Protein AF-A0A8T8S906-F1 (afdb_monomer)

Organism: NCBI:txid43049

Sequence (253 aa):
MQDLKPQASRARTDGNPDGNTYHTVGKNGRARSKGMRTRPAEYGAGSGKLTFRVSHVSWTTGKQSLVTSILSLGAFAGSLIGAPISDAVGRRPGVWIALVIFSIGVIMQIAAITVPLFAGGRVVAGLGVGIVSTIVPMYQSETAPRWIRGAVVSAYQWATTIGLVVAAIINKGTSNINGTGCYRIPISIQLSFGGLLGVLFFLIPESPRWLIKRQRREDACKVLARMYSTTADDEVVQAEAYLIENNLQIELS

Secondary structure (DSSP, 8-state):
-----------------S--------------------PPP-------------------HHHHHHHHHHHHHHHHHHHHHHHHHHHHH-HHHHHHHHHHHHHHHHHHHHS--SHHHHHHHHHHHHHHHHHHHHHHHHHHHHHS-TTTHHHHHHHHHHHHHHHHHHHHHHHHHHTT--STHHHHHHHHHHHHHHHHHHHHHHHSPPPHHHHHHTT-HHHHHHHHHHHHTS-TTSHHHHHHHHHHHHHHHHHH-

Mean predicted aligned error: 15.07 Å

Structure (mmCIF, N/CA/C/O backbone):
data_AF-A0A8T8S906-F1
#
_entry.id   AF-A0A8T8S906-F1
#
loop_
_atom_site.group_PDB
_atom_site.id
_atom_site.type_symbol
_atom_site.label_atom_id
_atom_site.label_alt_id
_atom_site.label_comp_id
_atom_site.label_asym_id
_atom_site.label_entity_id
_atom_site.label_seq_id
_atom_site.pdbx_PDB_ins_code
_atom_site.Cartn_x
_atom_site.Cartn_y
_atom_site.Cartn_z
_atom_site.occupancy
_atom_site.B_iso_or_equiv
_atom_site.auth_seq_id
_atom_site.auth_comp_id
_atom_site.auth_asym_id
_atom_site.auth_atom_id
_atom_site.pdbx_PDB_model_num
ATOM 1 N N . MET A 1 1 ? 99.733 -1.934 -15.610 1.00 34.72 1 MET A N 1
ATOM 2 C CA . MET A 1 1 ? 99.927 -0.573 -16.156 1.00 34.72 1 MET A CA 1
ATOM 3 C C . MET A 1 1 ? 98.931 -0.427 -17.293 1.00 34.72 1 MET A C 1
ATOM 5 O O . MET A 1 1 ? 99.085 -1.159 -18.253 1.00 34.72 1 MET A O 1
ATOM 9 N N . GLN A 1 2 ? 97.839 0.325 -17.271 1.00 36.81 2 GLN A N 1
ATOM 10 C CA . GLN A 1 2 ? 97.211 1.321 -16.391 1.00 36.81 2 GLN A CA 1
ATOM 11 C C . GLN A 1 2 ? 95.694 1.120 -16.627 1.00 36.81 2 GLN A C 1
ATOM 13 O O . GLN A 1 2 ? 95.282 0.900 -17.762 1.00 36.81 2 GLN A O 1
ATOM 18 N N . ASP A 1 3 ? 94.873 0.887 -15.607 1.00 28.69 3 ASP A N 1
ATOM 19 C CA . ASP A 1 3 ? 94.133 1.921 -14.866 1.00 28.69 3 ASP A CA 1
ATOM 20 C C . ASP A 1 3 ? 93.502 3.018 -15.741 1.00 28.69 3 ASP A C 1
ATOM 22 O O . ASP A 1 3 ? 94.199 3.903 -16.220 1.00 28.69 3 ASP A O 1
ATOM 26 N N . LEU A 1 4 ? 92.170 2.968 -15.905 1.00 35.12 4 LEU A N 1
ATOM 27 C CA . LEU A 1 4 ? 91.247 3.984 -15.367 1.00 35.12 4 LEU A CA 1
ATOM 28 C C . LEU A 1 4 ? 89.767 3.555 -15.566 1.00 35.12 4 LEU A C 1
ATOM 30 O O . LEU A 1 4 ? 89.154 3.746 -16.612 1.00 35.12 4 LEU A O 1
ATOM 34 N N . LYS A 1 5 ? 89.159 2.998 -14.515 1.00 43.38 5 LYS A N 1
ATOM 35 C CA . LYS A 1 5 ? 87.835 3.455 -14.022 1.00 43.38 5 LYS A CA 1
ATOM 36 C C . LYS A 1 5 ? 88.134 4.451 -12.874 1.00 43.38 5 LYS A C 1
ATOM 38 O O . LYS A 1 5 ? 89.289 4.440 -12.449 1.00 43.38 5 LYS A O 1
ATOM 43 N N . PRO A 1 6 ? 87.204 5.236 -12.277 1.00 53.19 6 PRO A N 1
ATOM 44 C CA . PRO A 1 6 ? 85.728 5.202 -12.309 1.00 53.19 6 PRO A CA 1
ATOM 45 C C . PRO A 1 6 ? 85.096 6.621 -12.441 1.00 53.19 6 PRO A C 1
ATOM 47 O O . PRO A 1 6 ? 85.797 7.619 -12.487 1.00 53.19 6 PRO A O 1
ATOM 50 N N . GLN A 1 7 ? 83.784 6.796 -12.602 1.00 35.03 7 GLN A N 1
ATOM 51 C CA . GLN A 1 7 ? 82.783 7.063 -11.547 1.00 35.03 7 GLN A CA 1
ATOM 52 C C . GLN A 1 7 ? 81.514 7.558 -12.277 1.00 35.03 7 GLN A C 1
ATOM 54 O O . GLN A 1 7 ? 81.629 8.147 -13.342 1.00 35.03 7 GLN A O 1
ATOM 59 N N . ALA A 1 8 ? 80.282 7.490 -11.794 1.00 39.00 8 ALA A N 1
ATOM 60 C CA . ALA A 1 8 ? 79.588 6.728 -10.770 1.00 39.00 8 ALA A CA 1
ATOM 61 C C . ALA A 1 8 ? 78.140 7.249 -10.852 1.00 39.00 8 ALA A C 1
ATOM 63 O O . ALA A 1 8 ? 77.932 8.457 -10.818 1.00 39.00 8 ALA A O 1
ATOM 64 N N . SER A 1 9 ? 77.137 6.376 -10.888 1.00 37.03 9 SER A N 1
ATOM 65 C CA . SER A 1 9 ? 75.943 6.623 -10.080 1.00 37.03 9 SER A CA 1
ATOM 66 C C . SER A 1 9 ? 75.295 5.299 -9.684 1.00 37.03 9 SER A C 1
ATOM 68 O O . SER A 1 9 ? 74.953 4.458 -10.510 1.00 37.03 9 SER A O 1
ATOM 70 N N . ARG A 1 10 ? 75.260 5.139 -8.363 1.00 34.28 10 ARG A N 1
ATOM 71 C CA . ARG A 1 10 ? 74.678 4.113 -7.486 1.00 34.28 10 ARG A CA 1
ATOM 72 C C . ARG A 1 10 ? 73.244 3.733 -7.922 1.00 34.28 10 ARG A C 1
ATOM 74 O O . ARG A 1 10 ? 72.502 4.613 -8.324 1.00 34.28 10 ARG A O 1
ATOM 81 N N . ALA A 1 11 ? 72.828 2.466 -8.012 1.00 35.88 11 ALA A N 1
ATOM 82 C CA . ALA A 1 11 ? 72.723 1.361 -7.039 1.00 35.88 11 ALA A CA 1
ATOM 83 C C . ALA A 1 11 ? 71.360 1.288 -6.306 1.00 35.88 11 ALA A C 1
ATOM 85 O O . ALA A 1 11 ? 70.983 2.236 -5.627 1.00 35.88 11 ALA A O 1
ATOM 86 N N . ARG A 1 12 ? 70.768 0.073 -6.342 1.00 33.44 12 ARG A N 1
ATOM 87 C CA . ARG A 1 12 ? 69.692 -0.506 -5.493 1.00 33.44 12 ARG A CA 1
ATOM 88 C C . ARG A 1 12 ? 68.259 -0.046 -5.823 1.00 33.44 12 ARG A C 1
ATOM 90 O O . ARG A 1 12 ? 68.017 1.134 -5.998 1.00 33.44 12 ARG A O 1
ATOM 97 N N . THR A 1 13 ? 67.260 -0.924 -5.930 1.00 37.88 13 THR A N 1
ATOM 98 C CA . THR A 1 13 ? 66.907 -2.042 -5.032 1.00 37.88 13 THR A CA 1
ATOM 99 C C . THR A 1 13 ? 66.141 -3.162 -5.759 1.00 37.88 13 THR A C 1
ATOM 101 O O . THR A 1 13 ? 65.316 -2.903 -6.630 1.00 37.88 13 THR A O 1
ATOM 104 N N . ASP A 1 14 ? 66.436 -4.399 -5.356 1.00 32.84 14 ASP A N 1
ATOM 105 C CA . ASP A 1 14 ? 65.676 -5.631 -5.599 1.00 32.84 14 ASP A CA 1
ATOM 106 C C . ASP A 1 14 ? 64.289 -5.605 -4.927 1.00 32.84 14 ASP A C 1
ATOM 108 O O . ASP A 1 14 ? 64.080 -4.829 -3.993 1.00 32.84 14 ASP A O 1
ATOM 112 N N . GLY A 1 15 ? 63.393 -6.540 -5.281 1.00 30.45 15 GLY A N 1
ATOM 113 C CA . GLY A 1 15 ? 62.416 -7.021 -4.290 1.00 30.45 15 GLY A CA 1
ATOM 114 C C . GLY A 1 15 ? 61.069 -7.533 -4.792 1.00 30.45 15 GLY A C 1
ATOM 115 O O . GLY A 1 15 ? 60.053 -6.869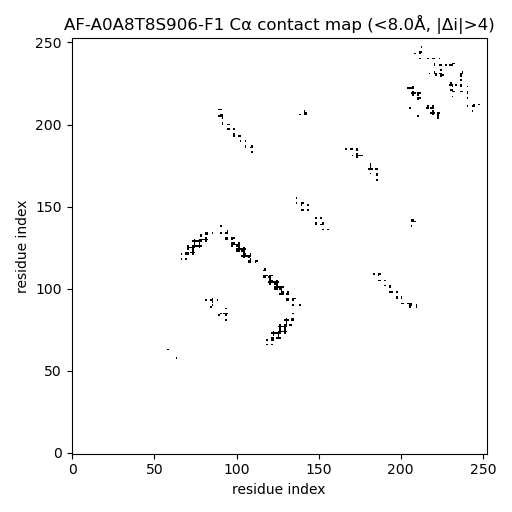 -4.636 1.00 30.45 15 GLY A O 1
ATOM 116 N N . ASN A 1 16 ? 61.072 -8.755 -5.316 1.00 43.50 16 ASN A N 1
ATOM 117 C CA . ASN A 1 16 ? 59.936 -9.678 -5.415 1.00 43.50 16 ASN A CA 1
ATOM 118 C C . ASN A 1 16 ? 59.112 -9.787 -4.107 1.00 43.50 16 ASN A C 1
ATOM 120 O O . ASN A 1 16 ? 59.719 -9.884 -3.039 1.00 43.50 16 ASN A O 1
ATOM 124 N N . PRO A 1 17 ? 57.782 -9.963 -4.190 1.00 38.84 17 PRO A N 1
ATOM 125 C CA . PRO A 1 17 ? 57.064 -10.833 -3.271 1.00 38.84 17 PRO A CA 1
ATOM 126 C C . PRO A 1 17 ? 56.430 -11.998 -4.052 1.00 38.84 17 PRO A C 1
ATOM 128 O O . PRO A 1 17 ? 55.720 -11.791 -5.030 1.00 38.84 17 PRO A O 1
ATOM 131 N N . ASP A 1 18 ? 56.695 -13.216 -3.576 1.00 37.06 18 ASP A N 1
ATOM 132 C CA . ASP A 1 18 ? 56.019 -14.473 -3.937 1.00 37.06 18 ASP A CA 1
ATOM 133 C C . ASP A 1 18 ? 56.465 -15.089 -5.287 1.00 37.06 18 ASP A C 1
ATOM 135 O O . ASP A 1 18 ? 55.841 -14.934 -6.327 1.00 37.06 18 ASP A O 1
ATOM 139 N N . GLY A 1 19 ? 57.583 -15.814 -5.393 1.00 39.22 19 GLY A N 1
ATOM 140 C CA . GLY A 1 19 ? 58.100 -16.797 -4.442 1.00 39.22 19 GLY A CA 1
ATOM 141 C C . GLY A 1 19 ? 57.735 -18.232 -4.843 1.00 39.22 19 GLY A C 1
ATOM 142 O O . GLY A 1 19 ? 57.043 -18.900 -4.088 1.00 39.22 19 GLY A O 1
ATOM 143 N N . ASN A 1 20 ? 58.204 -18.715 -6.003 1.00 36.22 20 ASN A N 1
ATOM 144 C CA . ASN A 1 20 ? 58.815 -20.051 -6.079 1.00 36.22 20 ASN A CA 1
ATOM 145 C C . ASN A 1 20 ? 59.554 -20.283 -7.409 1.00 36.22 20 ASN A C 1
ATOM 147 O O . ASN A 1 20 ? 58.946 -20.417 -8.470 1.00 36.22 20 ASN A O 1
ATOM 151 N N . THR A 1 21 ? 60.876 -20.388 -7.325 1.00 41.50 21 THR A N 1
ATOM 152 C CA . THR A 1 21 ? 61.766 -20.905 -8.368 1.00 41.50 21 THR A CA 1
ATOM 153 C C . THR A 1 21 ? 62.331 -22.229 -7.869 1.00 41.50 21 THR A C 1
ATOM 155 O O . THR A 1 21 ? 62.934 -22.265 -6.801 1.00 41.50 21 THR A O 1
ATOM 158 N N . TYR A 1 22 ? 62.236 -23.292 -8.670 1.00 33.84 22 TYR A N 1
ATOM 159 C CA . TYR A 1 22 ? 63.123 -24.450 -8.538 1.00 33.84 22 TYR A CA 1
ATOM 160 C C . TYR A 1 22 ? 63.808 -24.745 -9.881 1.00 33.84 22 TYR A C 1
ATOM 162 O O . TYR A 1 22 ? 63.150 -24.975 -10.891 1.00 33.84 22 TYR A O 1
ATOM 170 N N . HIS A 1 23 ? 65.143 -24.623 -9.857 1.00 32.16 23 HIS A N 1
ATOM 171 C CA . HIS A 1 23 ? 66.187 -25.533 -10.369 1.00 32.16 23 HIS A CA 1
ATOM 172 C C . HIS A 1 23 ? 65.757 -26.673 -11.327 1.00 32.16 23 HIS A C 1
ATOM 174 O O . HIS A 1 23 ? 64.739 -27.304 -11.106 1.00 32.16 23 HIS A O 1
ATOM 180 N N . THR A 1 24 ? 66.490 -27.151 -12.341 1.00 34.47 24 THR A N 1
ATOM 181 C CA . THR A 1 24 ? 67.849 -26.969 -12.892 1.00 34.47 24 THR A CA 1
ATOM 182 C C . THR A 1 24 ? 67.942 -27.840 -14.162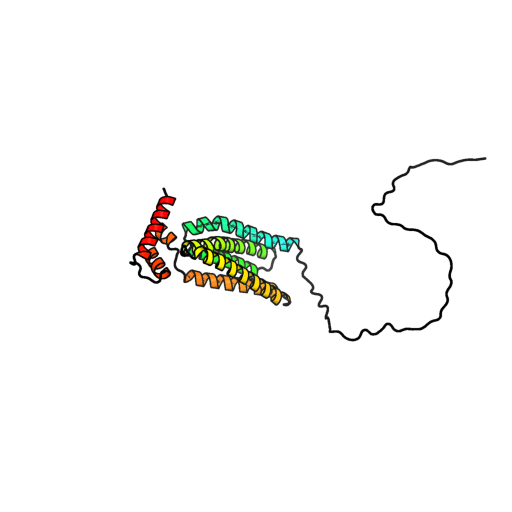 1.00 34.47 24 THR A C 1
ATOM 184 O O . THR A 1 24 ? 67.359 -28.916 -14.195 1.00 34.47 24 THR A O 1
ATOM 187 N N . VAL A 1 25 ? 68.726 -27.397 -15.153 1.00 37.91 25 VAL A N 1
ATOM 188 C CA . VAL A 1 25 ? 69.636 -28.161 -16.048 1.00 37.91 25 VAL A CA 1
ATOM 189 C C . VAL A 1 25 ? 69.279 -29.614 -16.442 1.00 37.91 25 VAL A C 1
ATOM 191 O O . VAL A 1 25 ? 69.323 -30.521 -15.618 1.00 37.91 25 VAL A O 1
ATOM 194 N N . GLY A 1 26 ? 69.163 -29.881 -17.754 1.00 32.12 26 GLY A N 1
ATOM 195 C CA . GLY A 1 26 ? 69.115 -31.247 -18.301 1.00 32.12 26 GLY A CA 1
ATOM 196 C C . GLY A 1 26 ? 69.365 -31.354 -19.813 1.00 32.12 26 GLY A C 1
ATOM 197 O O . GLY A 1 26 ? 68.436 -31.327 -20.604 1.00 32.12 26 GLY A O 1
ATOM 198 N N . LYS A 1 27 ? 70.651 -31.447 -20.170 1.00 33.00 27 LYS A N 1
ATOM 199 C CA . LYS A 1 27 ? 71.320 -31.980 -21.380 1.00 33.00 27 LYS A CA 1
ATOM 200 C C . LYS A 1 27 ? 70.489 -32.615 -22.523 1.00 33.00 27 LYS A C 1
ATOM 202 O O . LYS A 1 27 ? 69.688 -33.506 -22.302 1.00 33.00 27 LYS A O 1
ATOM 207 N N . ASN A 1 28 ? 70.918 -32.277 -23.749 1.00 35.19 28 ASN A N 1
ATOM 208 C CA . ASN A 1 28 ? 71.044 -33.108 -24.963 1.00 35.19 28 ASN A CA 1
ATOM 209 C C . ASN A 1 28 ? 69.944 -34.124 -25.323 1.00 35.19 28 ASN A C 1
ATOM 211 O O . ASN A 1 28 ? 69.787 -35.152 -24.676 1.00 35.19 28 ASN A O 1
ATOM 215 N N . GLY A 1 29 ? 69.389 -33.976 -26.530 1.00 31.52 29 GLY A N 1
ATOM 216 C CA . GLY A 1 29 ? 68.745 -35.093 -27.221 1.00 31.52 29 GLY A CA 1
ATOM 217 C C . GLY A 1 29 ? 68.040 -34.689 -28.506 1.00 31.52 29 GLY A C 1
ATOM 218 O O . GLY A 1 29 ? 66.856 -34.379 -28.499 1.00 31.52 29 GLY A O 1
ATOM 219 N N . ARG A 1 30 ? 68.754 -34.729 -29.636 1.00 39.22 30 ARG A N 1
ATOM 220 C CA . ARG A 1 30 ? 68.115 -34.805 -30.955 1.00 39.22 30 ARG A CA 1
ATOM 221 C C . ARG A 1 30 ? 67.299 -36.100 -31.006 1.00 39.22 30 ARG A C 1
ATOM 223 O O . ARG A 1 30 ? 67.887 -37.172 -30.910 1.00 39.22 30 ARG A O 1
ATOM 230 N N . ALA A 1 31 ? 65.993 -36.007 -31.235 1.00 34.94 31 ALA A N 1
ATOM 231 C CA . ALA A 1 31 ? 65.180 -37.139 -31.663 1.00 34.94 31 ALA A CA 1
ATOM 232 C C . ALA A 1 31 ? 64.332 -36.736 -32.875 1.00 34.94 31 ALA A C 1
ATOM 234 O O . ALA A 1 31 ? 63.573 -35.772 -32.871 1.00 34.94 31 ALA A O 1
ATOM 235 N N . ARG A 1 32 ? 64.561 -37.482 -33.947 1.00 43.66 32 ARG A N 1
ATOM 236 C CA . ARG A 1 32 ? 64.044 -37.361 -35.307 1.00 43.66 32 ARG A CA 1
ATOM 237 C C . ARG A 1 32 ? 62.832 -38.291 -35.428 1.00 43.66 32 ARG A C 1
ATOM 239 O O . ARG A 1 32 ? 62.992 -39.464 -35.123 1.00 43.66 32 ARG A O 1
ATOM 246 N N . SER A 1 33 ? 61.680 -37.835 -35.922 1.00 33.69 33 SER A N 1
ATOM 247 C CA . SER A 1 33 ? 60.664 -38.708 -36.551 1.00 33.69 33 SER A CA 1
ATOM 248 C C . SER A 1 33 ? 59.634 -37.845 -37.293 1.00 33.69 33 SER A C 1
ATOM 250 O O . SER A 1 33 ? 58.935 -37.051 -36.679 1.00 33.69 33 SER A O 1
ATOM 252 N N . LYS A 1 34 ? 59.767 -37.696 -38.616 1.00 38.12 34 LYS A N 1
ATOM 253 C CA . LYS A 1 34 ? 58.970 -38.382 -39.656 1.00 38.12 34 LYS A CA 1
ATOM 254 C C . LYS A 1 34 ? 57.458 -38.133 -39.529 1.00 38.12 34 LYS A C 1
ATOM 256 O O . LYS A 1 34 ? 56.818 -38.535 -38.569 1.00 38.12 34 LYS A O 1
ATOM 261 N N . GLY A 1 35 ? 56.921 -37.447 -40.539 1.00 46.88 35 GLY A N 1
ATOM 262 C CA . GLY A 1 35 ? 55.543 -36.980 -40.587 1.00 46.88 35 GLY A CA 1
ATOM 263 C C . GLY A 1 35 ? 54.496 -38.090 -40.585 1.00 46.88 35 GLY A C 1
ATOM 264 O O . GLY A 1 35 ? 54.627 -39.096 -41.276 1.00 46.88 35 GLY A O 1
ATOM 265 N N . MET A 1 36 ? 53.415 -37.818 -39.863 1.00 42.44 36 MET A N 1
ATOM 266 C CA . MET A 1 36 ? 52.121 -38.470 -39.993 1.00 42.44 36 MET A CA 1
ATOM 267 C C . MET A 1 36 ? 51.085 -37.350 -39.846 1.00 42.44 36 MET A C 1
ATOM 269 O O . MET A 1 36 ? 50.936 -36.770 -38.773 1.00 42.44 36 MET A O 1
ATOM 273 N N . ARG A 1 37 ? 50.428 -36.967 -40.947 1.00 49.88 37 ARG A N 1
ATOM 274 C CA . ARG A 1 37 ? 49.293 -36.033 -40.912 1.00 49.88 37 ARG A CA 1
ATOM 275 C C . ARG A 1 37 ? 48.130 -36.736 -40.215 1.00 49.88 37 ARG A C 1
ATOM 277 O O . ARG A 1 37 ? 47.399 -37.481 -40.861 1.00 49.88 37 ARG A O 1
ATOM 284 N N . THR A 1 38 ? 47.937 -36.492 -38.926 1.00 42.88 38 THR A N 1
ATOM 285 C CA . THR A 1 38 ? 46.701 -36.856 -38.227 1.00 42.88 38 THR A CA 1
ATOM 286 C C . THR A 1 38 ? 45.793 -35.637 -38.188 1.00 42.88 38 THR A C 1
ATOM 288 O O . THR A 1 38 ? 46.077 -34.644 -37.519 1.00 42.88 38 THR A O 1
ATOM 291 N N . ARG A 1 39 ? 44.724 -35.716 -38.983 1.00 36.00 39 ARG A N 1
ATOM 292 C CA . ARG A 1 39 ? 43.589 -34.790 -38.989 1.00 36.00 39 ARG A CA 1
ATOM 293 C C . ARG A 1 39 ? 43.097 -34.590 -37.544 1.00 36.00 39 ARG A C 1
ATOM 295 O O . ARG A 1 39 ? 42.935 -35.599 -36.857 1.00 36.00 39 ARG A O 1
ATOM 302 N N . PRO A 1 40 ? 42.876 -33.353 -37.061 1.00 36.06 40 PRO A N 1
ATOM 303 C CA . PRO A 1 40 ? 42.251 -33.164 -35.761 1.00 36.06 40 PRO A CA 1
ATOM 304 C C . PRO A 1 40 ? 40.836 -33.742 -35.814 1.00 36.06 40 PRO A C 1
ATOM 306 O O . PRO A 1 40 ? 40.086 -33.490 -36.757 1.00 36.06 40 PRO A O 1
ATOM 309 N N . ALA A 1 41 ? 40.546 -34.582 -34.826 1.00 38.81 41 ALA A N 1
ATOM 310 C CA . ALA A 1 41 ? 39.318 -35.337 -34.691 1.00 38.81 41 ALA A CA 1
ATOM 311 C C . ALA A 1 41 ? 38.085 -34.430 -34.779 1.00 38.81 41 ALA A C 1
ATOM 313 O O . ALA A 1 41 ? 37.959 -33.440 -34.057 1.00 38.81 41 ALA A O 1
ATOM 314 N N . GLU A 1 42 ? 37.175 -34.818 -35.666 1.00 32.97 42 GLU A N 1
ATOM 315 C CA . GLU A 1 42 ? 35.804 -34.343 -35.707 1.00 32.97 42 GLU A CA 1
ATOM 316 C C . GLU A 1 42 ? 35.132 -34.649 -34.363 1.00 32.97 42 GLU A C 1
ATOM 318 O O . GLU A 1 42 ? 34.891 -35.805 -34.021 1.00 32.97 42 GLU A O 1
ATOM 323 N N . TYR A 1 43 ? 34.809 -33.604 -33.602 1.00 37.81 43 TYR A N 1
ATOM 324 C CA . TYR A 1 43 ? 33.769 -33.676 -32.580 1.00 37.81 43 TYR A CA 1
ATOM 325 C C . TYR A 1 43 ? 32.440 -33.332 -33.252 1.00 37.81 43 TYR A C 1
ATOM 327 O O . TYR A 1 43 ? 32.036 -32.173 -33.345 1.00 37.81 43 TYR A O 1
ATOM 335 N N . GLY A 1 44 ? 31.794 -34.364 -33.786 1.00 36.12 44 GLY A N 1
ATOM 336 C CA . GLY A 1 44 ? 30.393 -34.323 -34.175 1.00 36.12 44 GLY A CA 1
ATOM 337 C C . GLY A 1 44 ? 29.478 -34.560 -32.970 1.00 36.12 44 GLY A C 1
ATOM 338 O O . GLY A 1 44 ? 29.794 -35.362 -32.098 1.00 36.12 44 GLY A O 1
ATOM 339 N N . ALA A 1 45 ? 28.318 -33.900 -33.018 1.00 41.00 45 ALA A N 1
ATOM 340 C CA . ALA A 1 45 ? 27.121 -34.042 -32.180 1.00 41.00 45 ALA A CA 1
ATOM 341 C C . ALA A 1 45 ? 27.030 -33.167 -30.912 1.00 41.00 45 ALA A C 1
ATOM 343 O O . ALA A 1 45 ? 27.589 -33.466 -29.862 1.00 41.00 45 ALA A O 1
ATOM 344 N N . GLY A 1 46 ? 26.191 -32.123 -30.993 1.00 36.41 46 GLY A N 1
ATOM 345 C CA . GLY A 1 46 ? 25.636 -31.474 -29.805 1.00 36.41 46 GLY A CA 1
ATOM 346 C C . GLY A 1 46 ? 25.093 -30.063 -30.015 1.00 36.41 46 GLY A C 1
ATOM 347 O O . GLY A 1 46 ? 25.711 -29.113 -29.559 1.00 36.41 46 GLY A O 1
ATOM 348 N N . SER A 1 47 ? 23.908 -29.955 -30.625 1.00 37.91 47 SER A N 1
ATOM 349 C CA . SER A 1 47 ? 22.921 -28.877 -30.423 1.00 37.91 47 SER A CA 1
ATOM 350 C C . SER A 1 47 ? 23.377 -27.425 -30.646 1.00 37.91 47 SER A C 1
ATOM 352 O O . SER A 1 47 ? 24.118 -26.843 -29.856 1.00 37.91 47 SER A O 1
ATOM 354 N N . GLY A 1 48 ? 22.812 -26.789 -31.676 1.00 37.06 48 GLY A N 1
ATOM 355 C CA . GLY A 1 48 ? 22.998 -25.374 -31.994 1.00 37.06 48 GLY A CA 1
ATOM 356 C C . GLY A 1 48 ? 22.851 -24.454 -30.780 1.00 37.06 48 GLY A C 1
ATOM 357 O O . GLY A 1 48 ? 21.750 -24.152 -30.330 1.00 37.06 48 GLY A O 1
ATOM 358 N N . LYS A 1 49 ? 23.982 -23.958 -30.280 1.00 37.19 49 LYS A N 1
ATOM 359 C CA . LYS A 1 49 ? 24.033 -22.750 -29.464 1.00 37.19 49 LYS A CA 1
ATOM 360 C C . LYS A 1 49 ? 24.306 -21.597 -30.413 1.00 37.19 49 LYS A C 1
ATOM 362 O O . LYS A 1 49 ? 25.449 -21.244 -30.679 1.00 37.19 49 LYS A O 1
ATOM 367 N N . LEU A 1 50 ? 23.220 -21.039 -30.946 1.00 43.25 50 LEU A N 1
ATOM 368 C CA . LEU A 1 50 ? 23.196 -19.655 -31.396 1.00 43.25 50 LEU A CA 1
ATOM 369 C C . LEU A 1 50 ? 23.642 -18.810 -30.202 1.00 43.25 50 LEU A C 1
ATOM 371 O O . LEU A 1 50 ? 22.872 -18.572 -29.273 1.00 43.25 50 LEU A O 1
ATOM 375 N N . THR A 1 51 ? 24.908 -18.410 -30.192 1.00 45.50 51 THR A N 1
ATOM 376 C CA . THR A 1 51 ? 25.442 -17.419 -29.263 1.00 45.50 51 THR A CA 1
ATOM 377 C C . THR A 1 51 ? 24.797 -16.083 -29.625 1.00 45.50 51 THR A C 1
ATOM 379 O O . THR A 1 51 ? 25.366 -15.270 -30.350 1.00 45.50 51 THR A O 1
ATOM 382 N N . PHE A 1 52 ? 23.549 -15.886 -29.191 1.00 42.97 52 PHE A N 1
ATOM 383 C CA . PHE A 1 52 ? 22.833 -14.627 -29.322 1.00 42.97 52 PHE A CA 1
ATOM 384 C C . PHE A 1 52 ? 23.556 -13.619 -28.433 1.00 42.97 52 PHE A C 1
ATOM 386 O O . PHE A 1 52 ? 23.38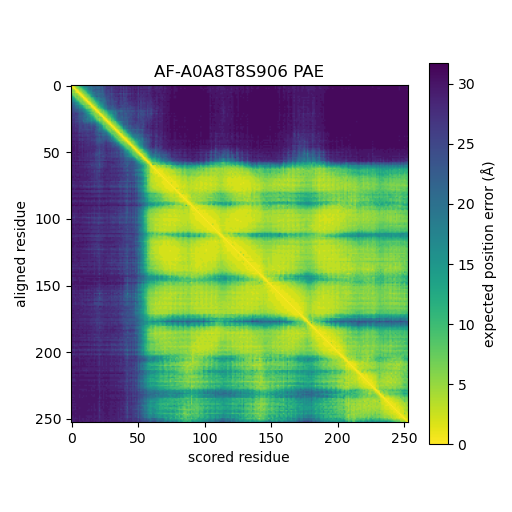2 -13.576 -27.215 1.00 42.97 52 PHE A O 1
ATOM 393 N N . ARG A 1 53 ? 24.462 -12.858 -29.045 1.00 43.22 53 ARG A N 1
ATOM 394 C CA . ARG A 1 53 ? 25.156 -11.745 -28.412 1.00 43.22 53 ARG A CA 1
ATOM 395 C C . ARG A 1 53 ? 24.114 -10.653 -28.181 1.00 43.22 53 ARG A C 1
ATOM 397 O O . ARG A 1 53 ? 23.897 -9.814 -29.047 1.00 43.22 53 ARG A O 1
ATOM 404 N N . VAL A 1 54 ? 23.444 -10.704 -27.029 1.00 53.47 54 VAL A N 1
ATOM 405 C CA . VAL A 1 54 ? 22.594 -9.616 -26.540 1.00 53.47 54 VAL A CA 1
ATOM 406 C C . VAL A 1 54 ? 23.489 -8.384 -26.446 1.00 53.47 54 VAL A C 1
ATOM 408 O O . VAL A 1 54 ? 24.383 -8.310 -25.601 1.00 53.47 54 VAL A O 1
ATOM 411 N N . SER A 1 55 ? 23.290 -7.418 -27.336 1.00 37.62 55 SER A N 1
ATOM 412 C CA . SER A 1 55 ? 23.784 -6.060 -27.153 1.00 37.62 55 SER A CA 1
ATOM 413 C C . SER A 1 55 ? 23.017 -5.452 -25.981 1.00 37.62 55 SER A C 1
ATOM 415 O O . SER A 1 55 ? 22.019 -4.755 -26.144 1.00 37.62 55 SER A O 1
ATOM 417 N N . HIS A 1 56 ? 23.462 -5.759 -24.763 1.00 47.44 56 HIS A N 1
ATOM 418 C CA . HIS A 1 56 ? 23.019 -5.040 -23.583 1.00 47.44 56 HIS A CA 1
ATOM 419 C C . HIS A 1 56 ? 23.372 -3.570 -23.811 1.00 47.44 56 HIS A C 1
ATOM 421 O O . HIS A 1 56 ? 24.550 -3.219 -23.856 1.00 47.44 56 HIS A O 1
ATOM 427 N N . VAL A 1 57 ? 22.362 -2.709 -23.960 1.00 48.53 57 VAL A N 1
ATOM 428 C CA . VAL A 1 57 ? 22.503 -1.297 -23.598 1.00 48.53 57 VAL A CA 1
ATOM 429 C C . VAL A 1 57 ? 23.055 -1.320 -22.180 1.00 48.53 57 VAL A C 1
ATOM 431 O O . VAL A 1 57 ? 22.353 -1.686 -21.235 1.00 48.53 57 VAL A O 1
ATOM 434 N N . SER A 1 58 ? 24.353 -1.073 -22.052 1.00 48.22 58 SER A N 1
ATOM 435 C CA . SER A 1 58 ? 25.083 -1.200 -20.804 1.00 48.22 58 SER A CA 1
ATOM 436 C C . SER A 1 58 ? 24.719 -0.007 -19.936 1.00 48.22 58 SER A C 1
ATOM 438 O O . SER A 1 58 ? 25.396 1.020 -19.902 1.00 48.22 58 SER A O 1
ATOM 440 N N . TRP A 1 59 ? 23.599 -0.135 -19.229 1.00 55.38 59 TRP A N 1
ATOM 441 C CA . TRP A 1 59 ? 23.336 0.684 -18.063 1.00 55.38 59 TRP A CA 1
ATOM 442 C C . TRP A 1 59 ? 24.529 0.514 -17.133 1.00 55.38 59 TRP A C 1
ATOM 444 O O . TRP A 1 59 ? 24.788 -0.575 -16.627 1.00 55.38 59 TRP A O 1
ATOM 454 N N . THR A 1 60 ? 25.305 1.583 -16.960 1.00 72.12 60 THR A N 1
ATOM 455 C CA . THR A 1 60 ? 26.402 1.597 -15.996 1.00 72.12 60 THR A CA 1
ATOM 456 C C . THR A 1 60 ? 25.841 1.153 -14.649 1.00 72.12 60 THR A C 1
ATOM 458 O O . THR A 1 60 ? 24.824 1.699 -14.217 1.00 72.12 60 THR A O 1
ATOM 461 N N . THR A 1 61 ? 26.491 0.199 -13.979 1.00 75.38 61 THR A N 1
ATOM 462 C CA . THR A 1 61 ? 26.044 -0.364 -12.692 1.00 75.38 61 THR A CA 1
ATOM 463 C C . THR A 1 61 ? 25.653 0.727 -11.689 1.00 75.38 61 THR A C 1
ATOM 465 O O . THR A 1 61 ? 24.642 0.603 -11.003 1.00 75.38 61 THR A O 1
ATOM 468 N N . GLY A 1 62 ? 26.384 1.850 -11.690 1.00 76.56 62 GLY A N 1
ATOM 469 C CA . GLY A 1 62 ? 26.079 3.021 -10.866 1.00 76.56 62 GLY A CA 1
ATOM 470 C C . GLY A 1 62 ? 24.722 3.680 -11.149 1.00 76.56 62 GLY A C 1
ATOM 471 O O . GLY A 1 62 ? 24.055 4.123 -10.226 1.00 76.56 62 GLY A O 1
ATOM 472 N N . LYS A 1 63 ? 24.248 3.722 -12.400 1.00 76.44 63 LYS A N 1
ATOM 473 C CA . LYS A 1 63 ? 22.924 4.287 -12.724 1.00 76.44 63 LYS A CA 1
ATOM 474 C C . LYS A 1 63 ? 21.796 3.371 -12.251 1.00 76.44 63 LYS A C 1
ATOM 476 O O . LYS A 1 63 ? 20.784 3.854 -11.757 1.00 76.44 63 LYS A O 1
ATOM 481 N N . GLN A 1 64 ? 21.972 2.056 -12.371 1.00 78.38 64 GLN A N 1
ATOM 482 C CA . GLN A 1 64 ? 20.973 1.080 -11.933 1.00 78.38 64 GLN A CA 1
ATOM 483 C C . GLN A 1 64 ? 20.838 1.040 -10.404 1.00 78.38 64 GLN A C 1
ATOM 485 O O . GLN A 1 64 ? 19.717 0.976 -9.886 1.00 78.38 64 GLN A O 1
ATOM 490 N N . SER A 1 65 ? 21.960 1.123 -9.680 1.00 83.69 65 SER A N 1
ATOM 491 C CA . SER A 1 65 ? 21.939 1.215 -8.219 1.00 83.69 65 SER A CA 1
ATOM 492 C C . SER A 1 65 ? 21.304 2.526 -7.760 1.00 83.69 65 SER A C 1
ATOM 494 O O . SER A 1 65 ? 20.384 2.478 -6.951 1.00 83.69 65 SER A O 1
ATOM 496 N N . LEU A 1 66 ? 21.678 3.668 -8.350 1.00 85.19 66 LEU A N 1
ATOM 497 C CA . LEU A 1 66 ? 21.079 4.970 -8.025 1.00 85.19 66 LEU A CA 1
ATOM 498 C C . LEU A 1 66 ? 19.555 4.976 -8.205 1.00 85.19 66 LEU A C 1
ATOM 500 O O . LEU A 1 66 ? 18.834 5.418 -7.315 1.00 85.19 66 LEU A O 1
ATOM 504 N N . VAL A 1 67 ? 19.050 4.439 -9.319 1.00 83.56 67 VAL A N 1
ATOM 505 C CA . VAL A 1 67 ? 17.602 4.357 -9.590 1.00 83.56 67 VAL A CA 1
ATOM 506 C C . VAL A 1 67 ? 16.875 3.449 -8.590 1.00 83.56 67 VAL A C 1
ATOM 508 O O . VAL A 1 67 ? 15.709 3.681 -8.274 1.00 83.56 67 VAL A O 1
ATOM 511 N N . THR A 1 68 ? 17.544 2.420 -8.073 1.00 84.69 68 THR A N 1
ATOM 512 C CA . THR A 1 68 ? 16.966 1.539 -7.049 1.00 84.69 68 THR A CA 1
ATOM 513 C C . THR A 1 68 ? 16.985 2.209 -5.675 1.00 84.69 68 THR A C 1
ATOM 515 O O . THR A 1 68 ? 15.977 2.201 -4.975 1.00 84.69 68 THR A O 1
ATOM 518 N N . SER A 1 69 ? 18.087 2.865 -5.311 1.00 89.94 69 SER A N 1
ATOM 519 C CA . SER A 1 69 ? 18.235 3.577 -4.038 1.00 89.94 69 SER A CA 1
ATOM 520 C C . SER A 1 69 ? 17.293 4.776 -3.913 1.00 89.94 69 SER A C 1
ATOM 522 O O . SER A 1 69 ? 16.791 5.042 -2.823 1.00 89.94 69 SER A O 1
ATOM 524 N N . ILE A 1 70 ? 17.002 5.479 -5.015 1.00 91.00 70 ILE A N 1
ATOM 525 C CA . ILE A 1 70 ? 16.098 6.639 -4.993 1.00 91.00 70 ILE A CA 1
ATOM 526 C C . ILE A 1 70 ? 14.649 6.241 -4.680 1.00 91.00 70 ILE A C 1
ATOM 528 O O . ILE A 1 70 ? 13.916 7.009 -4.060 1.00 91.00 70 ILE A O 1
ATOM 532 N N . LEU A 1 71 ? 14.248 5.021 -5.058 1.00 90.56 71 LEU A N 1
ATOM 533 C CA . LEU A 1 71 ? 12.949 4.466 -4.688 1.00 90.56 71 LEU A CA 1
ATOM 534 C C . LEU A 1 71 ? 12.879 4.215 -3.181 1.00 90.56 71 LEU A C 1
ATOM 536 O O . LEU A 1 71 ? 11.882 4.577 -2.564 1.00 90.56 71 LEU A O 1
ATOM 540 N N . SER A 1 72 ? 13.935 3.659 -2.580 1.00 92.19 72 SER A N 1
ATOM 541 C CA . SER A 1 72 ? 14.004 3.461 -1.126 1.00 92.19 72 SER A CA 1
ATOM 542 C C . SER A 1 72 ? 13.956 4.786 -0.368 1.00 92.19 72 SER A C 1
ATOM 544 O O . SER A 1 72 ? 13.266 4.882 0.642 1.00 92.19 72 SER A O 1
ATOM 546 N N . LEU A 1 73 ? 14.629 5.824 -0.877 1.00 93.06 73 LEU A N 1
ATOM 547 C CA . LEU A 1 73 ? 14.552 7.172 -0.309 1.00 93.06 73 LEU A CA 1
ATOM 548 C C . LEU A 1 73 ? 13.125 7.739 -0.390 1.00 93.06 73 LEU A C 1
ATOM 550 O O . LEU A 1 73 ? 12.626 8.293 0.587 1.00 93.06 73 LEU A O 1
ATOM 554 N N . GLY A 1 74 ? 12.450 7.554 -1.529 1.00 91.25 74 GLY A N 1
ATOM 555 C CA . GLY A 1 74 ? 11.040 7.911 -1.691 1.00 91.25 74 GLY A CA 1
ATOM 556 C C . GLY A 1 74 ? 10.133 7.148 -0.723 1.00 91.25 74 GLY A C 1
ATOM 557 O O . GLY A 1 74 ? 9.287 7.752 -0.078 1.00 91.25 74 GLY A O 1
ATOM 558 N N . ALA A 1 75 ? 10.337 5.841 -0.553 1.00 92.44 75 ALA A N 1
ATOM 559 C CA . ALA A 1 75 ? 9.565 5.032 0.391 1.00 92.44 75 ALA A CA 1
ATOM 560 C C . ALA A 1 75 ? 9.787 5.460 1.847 1.00 92.44 75 ALA A C 1
ATOM 562 O O . ALA A 1 75 ? 8.825 5.561 2.606 1.00 92.44 75 ALA A O 1
ATOM 563 N N . PHE A 1 76 ? 11.027 5.784 2.219 1.00 92.81 76 PHE A N 1
ATOM 564 C CA . PHE A 1 76 ? 11.360 6.321 3.536 1.00 92.81 76 PHE A CA 1
ATOM 565 C C . PHE A 1 76 ? 10.624 7.638 3.805 1.00 92.81 76 PHE A C 1
ATOM 567 O O . PHE A 1 76 ? 9.885 7.741 4.785 1.00 92.81 76 PHE A O 1
ATOM 574 N N . ALA A 1 77 ? 10.737 8.611 2.896 1.00 93.31 77 ALA A N 1
ATOM 575 C CA . ALA A 1 77 ? 10.019 9.878 3.011 1.00 93.31 77 ALA A CA 1
ATOM 576 C C . ALA A 1 77 ? 8.492 9.675 3.040 1.00 93.31 77 ALA A C 1
ATOM 578 O O . ALA A 1 77 ? 7.797 10.294 3.842 1.00 93.31 77 ALA A O 1
ATOM 579 N N . GLY A 1 78 ? 7.974 8.758 2.219 1.00 89.75 78 GLY A N 1
ATOM 580 C CA . GLY A 1 78 ? 6.555 8.416 2.174 1.00 89.75 78 GLY A CA 1
ATOM 581 C C . GLY A 1 78 ? 6.057 7.832 3.493 1.00 89.75 78 GLY A C 1
ATOM 582 O O . GLY A 1 78 ? 5.007 8.238 3.975 1.00 89.75 78 GLY A O 1
ATOM 583 N N . SER A 1 79 ? 6.823 6.939 4.122 1.00 89.94 79 SER A N 1
ATOM 584 C CA . SER A 1 79 ? 6.453 6.339 5.411 1.00 89.94 79 SER A CA 1
ATOM 585 C C . SER A 1 79 ? 6.367 7.370 6.544 1.00 89.94 79 SER A C 1
ATOM 587 O O . SER A 1 79 ? 5.457 7.303 7.371 1.00 89.94 79 SER A O 1
ATOM 589 N N . LEU A 1 80 ? 7.250 8.377 6.533 1.00 89.88 80 LEU A N 1
ATOM 590 C CA . LEU A 1 80 ? 7.302 9.425 7.555 1.00 89.88 80 LEU A CA 1
ATOM 591 C C . LEU A 1 80 ? 6.072 10.343 7.503 1.00 89.88 80 LEU A C 1
ATOM 593 O O . LEU A 1 80 ? 5.545 10.749 8.534 1.00 89.88 80 LEU A O 1
ATOM 597 N N . ILE A 1 81 ? 5.596 10.643 6.292 1.00 87.81 81 ILE A N 1
ATOM 598 C CA . ILE A 1 81 ? 4.416 11.488 6.066 1.00 87.81 81 ILE A CA 1
ATOM 599 C C . ILE A 1 81 ? 3.125 10.644 6.116 1.00 87.81 81 ILE A C 1
ATOM 601 O O . ILE A 1 81 ? 2.054 11.139 6.467 1.00 87.81 81 ILE A O 1
ATOM 605 N N . GLY A 1 82 ? 3.210 9.350 5.804 1.00 81.38 82 GLY A N 1
ATOM 606 C CA . GLY A 1 82 ? 2.064 8.448 5.733 1.00 81.38 82 GLY A CA 1
ATOM 607 C C . GLY A 1 82 ? 1.346 8.262 7.066 1.00 81.38 82 GLY A C 1
ATOM 608 O O . GLY A 1 82 ? 0.116 8.305 7.094 1.00 81.38 82 GLY A O 1
ATOM 609 N N . ALA A 1 83 ? 2.092 8.126 8.166 1.00 80.56 83 ALA A N 1
ATOM 610 C CA . ALA A 1 83 ? 1.520 7.985 9.506 1.00 80.56 83 ALA A CA 1
ATOM 611 C C . ALA A 1 83 ? 0.601 9.170 9.894 1.00 80.56 83 ALA A C 1
ATOM 613 O O . ALA A 1 83 ? -0.599 8.934 10.075 1.00 80.56 83 ALA A O 1
ATOM 614 N N . PRO A 1 84 ? 1.067 10.440 9.918 1.00 82.81 84 PRO A N 1
ATOM 615 C CA . PRO A 1 84 ? 0.216 11.570 10.299 1.00 82.81 84 PRO A CA 1
ATOM 616 C C . PRO A 1 84 ? -0.940 11.817 9.319 1.00 82.81 84 PRO A C 1
ATOM 618 O O . PRO A 1 84 ? -2.041 12.159 9.751 1.00 82.81 84 PRO A O 1
ATOM 621 N N . ILE A 1 85 ? -0.738 11.599 8.011 1.00 79.69 85 ILE A N 1
ATOM 622 C CA . ILE A 1 85 ? -1.824 11.708 7.021 1.00 79.69 85 ILE A CA 1
ATOM 623 C C . ILE A 1 85 ? -2.931 10.690 7.318 1.00 79.69 85 ILE A C 1
ATOM 625 O O . ILE A 1 85 ? -4.114 11.034 7.285 1.00 79.69 85 ILE A O 1
ATOM 629 N N . SER A 1 86 ? -2.563 9.443 7.619 1.00 77.94 86 SER A N 1
ATOM 630 C CA . SER A 1 86 ? -3.528 8.371 7.882 1.00 77.94 86 SER A CA 1
ATOM 631 C C . SER A 1 86 ? -4.312 8.566 9.181 1.00 77.94 86 SER A C 1
ATOM 633 O O . SER A 1 86 ? -5.478 8.167 9.276 1.00 77.94 86 SER A O 1
ATOM 635 N N . ASP A 1 87 ? -3.704 9.233 10.161 1.00 78.88 87 ASP A N 1
ATOM 636 C CA . ASP A 1 87 ? -4.354 9.572 11.420 1.00 78.88 87 ASP A CA 1
ATOM 637 C C . ASP A 1 87 ? -5.286 10.777 11.310 1.00 78.88 87 ASP A C 1
ATOM 639 O O . ASP A 1 87 ? -6.345 10.772 11.941 1.00 78.88 87 ASP A O 1
ATOM 643 N N . ALA A 1 88 ? -4.945 11.768 10.482 1.00 75.88 88 ALA A N 1
ATOM 644 C CA . ALA A 1 88 ? -5.768 12.956 10.273 1.00 75.88 88 ALA A CA 1
ATOM 645 C C . ALA A 1 88 ? -6.948 12.707 9.316 1.00 75.88 88 ALA A C 1
ATOM 647 O O . ALA A 1 88 ? -8.086 13.080 9.607 1.00 75.88 88 ALA A O 1
ATOM 648 N N . VAL A 1 89 ? -6.689 12.080 8.164 1.00 75.31 89 VAL A N 1
ATOM 649 C CA . VAL A 1 89 ? -7.679 11.929 7.082 1.00 75.31 89 VAL A CA 1
ATOM 650 C C . VAL A 1 89 ? -8.484 10.634 7.230 1.00 75.31 89 VAL A C 1
ATOM 652 O O . VAL A 1 89 ? -9.642 10.592 6.820 1.00 75.31 89 VAL A O 1
ATOM 655 N N . GLY A 1 90 ? -7.903 9.610 7.860 1.00 74.62 90 GLY A N 1
ATOM 656 C CA . GLY A 1 90 ? -8.468 8.266 7.973 1.00 74.62 90 GLY A CA 1
ATOM 657 C C . GLY A 1 90 ? -7.700 7.232 7.162 1.00 74.62 90 GLY A C 1
ATOM 658 O O . GLY A 1 90 ? -6.983 7.549 6.209 1.00 74.62 90 GLY A O 1
ATOM 659 N N . ARG A 1 91 ? -7.845 5.960 7.548 1.00 80.75 91 ARG A N 1
ATOM 660 C CA . ARG A 1 91 ? -7.073 4.855 6.960 1.00 80.75 91 ARG A CA 1
ATOM 661 C C . ARG A 1 91 ? -7.504 4.595 5.511 1.00 80.75 91 ARG A C 1
ATOM 663 O O . ARG A 1 91 ? -6.658 4.454 4.634 1.00 80.75 91 ARG A O 1
ATOM 670 N N . ARG A 1 92 ? -8.815 4.603 5.235 1.00 80.75 92 ARG A N 1
ATOM 671 C CA . ARG A 1 92 ? -9.383 4.362 3.896 1.00 80.75 92 ARG A CA 1
ATOM 672 C C . ARG A 1 92 ? -9.019 5.464 2.886 1.00 80.75 92 ARG A C 1
ATOM 674 O O . ARG A 1 92 ? -8.448 5.127 1.847 1.00 80.75 92 ARG A O 1
ATOM 681 N N . PRO A 1 93 ? -9.280 6.760 3.148 1.00 81.94 93 PRO A N 1
ATOM 682 C CA . PRO A 1 93 ? -8.857 7.828 2.242 1.00 81.94 93 PRO A CA 1
ATOM 683 C C . PRO A 1 93 ? -7.328 7.960 2.162 1.00 81.94 93 PRO A C 1
ATOM 685 O O . PRO A 1 93 ? -6.812 8.297 1.099 1.00 81.94 93 PRO A O 1
ATOM 688 N N . GLY A 1 94 ? -6.592 7.627 3.230 1.00 84.88 94 GLY A N 1
ATOM 689 C CA . GLY A 1 94 ? -5.127 7.608 3.223 1.00 84.88 94 GLY A CA 1
ATOM 690 C C . GLY A 1 94 ? -4.542 6.634 2.194 1.00 84.88 94 GLY A C 1
ATOM 691 O O . GLY A 1 94 ? -3.666 7.017 1.417 1.00 84.88 94 GLY A O 1
ATOM 692 N N . VAL A 1 95 ? -5.070 5.404 2.115 1.00 87.06 95 VAL A N 1
ATOM 693 C CA . VAL A 1 95 ? -4.661 4.430 1.083 1.00 87.06 95 VAL A CA 1
ATOM 694 C C . VAL A 1 95 ? -5.019 4.923 -0.319 1.00 87.06 95 VAL A C 1
ATOM 696 O O . VAL A 1 95 ? -4.211 4.796 -1.235 1.00 87.06 95 VAL A O 1
ATOM 699 N N . TRP A 1 96 ? -6.188 5.537 -0.498 1.00 87.94 96 TRP A N 1
ATOM 700 C CA . TRP A 1 96 ? -6.598 6.092 -1.790 1.00 87.94 96 TRP A CA 1
ATOM 701 C C . TRP A 1 96 ? -5.671 7.198 -2.292 1.00 87.94 96 TRP A C 1
ATOM 703 O O . TRP A 1 96 ? -5.230 7.152 -3.439 1.00 87.94 96 TRP A O 1
ATOM 713 N N . ILE A 1 97 ? -5.325 8.158 -1.432 1.00 88.50 97 ILE A N 1
ATOM 714 C CA . ILE A 1 97 ? -4.371 9.225 -1.763 1.00 88.50 97 ILE A CA 1
ATOM 715 C C . ILE A 1 97 ? -3.021 8.615 -2.153 1.00 88.50 97 ILE A C 1
ATOM 717 O O . ILE A 1 97 ? -2.437 8.981 -3.174 1.00 88.50 97 ILE A O 1
ATOM 721 N N . ALA A 1 98 ? -2.551 7.635 -1.382 1.00 90.06 98 ALA A N 1
ATOM 722 C CA . ALA A 1 98 ? -1.293 6.955 -1.649 1.00 90.06 98 ALA A CA 1
ATOM 723 C C . ALA A 1 98 ? -1.300 6.202 -2.990 1.00 90.06 98 ALA A C 1
ATOM 725 O O . ALA A 1 98 ? -0.319 6.254 -3.731 1.00 90.06 98 ALA A O 1
ATOM 726 N N . LEU A 1 99 ? -2.418 5.560 -3.341 1.00 90.50 99 LEU A N 1
ATOM 727 C CA . LEU A 1 99 ? -2.600 4.874 -4.620 1.00 90.50 99 LEU A CA 1
ATOM 728 C C . LEU A 1 99 ? -2.664 5.833 -5.809 1.00 90.50 99 LEU A C 1
ATOM 730 O O . LEU A 1 99 ? -2.145 5.506 -6.876 1.00 90.50 99 LEU A O 1
ATOM 734 N N . VAL A 1 100 ? -3.248 7.021 -5.640 1.00 91.19 100 VAL A N 1
ATOM 735 C CA . VAL A 1 100 ? -3.231 8.069 -6.671 1.00 91.19 100 VAL A CA 1
ATOM 736 C C . VAL A 1 100 ? -1.799 8.553 -6.904 1.00 91.19 100 VAL A C 1
ATOM 738 O O . VAL A 1 100 ? -1.343 8.569 -8.048 1.00 91.19 100 VAL A O 1
ATOM 741 N N . ILE A 1 101 ? -1.055 8.858 -5.835 1.00 92.19 101 ILE A N 1
ATOM 742 C CA . ILE A 1 101 ? 0.362 9.256 -5.919 1.00 92.19 101 ILE A CA 1
ATOM 743 C C . ILE A 1 101 ? 1.188 8.150 -6.590 1.00 92.19 101 ILE A C 1
ATOM 745 O O . ILE A 1 101 ? 1.961 8.417 -7.512 1.00 92.19 101 ILE A O 1
ATOM 749 N N . PHE A 1 102 ? 0.981 6.897 -6.181 1.00 92.12 102 PHE A N 1
ATOM 750 C CA . PHE A 1 102 ? 1.633 5.741 -6.784 1.00 92.12 102 PHE A CA 1
ATOM 751 C C . PHE A 1 102 ? 1.332 5.624 -8.282 1.00 92.12 102 PHE A C 1
ATOM 753 O O . PHE A 1 102 ? 2.254 5.482 -9.085 1.00 92.12 102 PHE A O 1
ATOM 760 N N . SER A 1 103 ? 0.060 5.739 -8.667 1.00 91.81 103 SER A N 1
ATOM 761 C CA . SER A 1 103 ? -0.378 5.635 -10.061 1.00 91.81 103 SER A CA 1
ATOM 762 C C . SER A 1 103 ? 0.257 6.718 -10.930 1.00 91.81 103 SER A C 1
ATOM 764 O O . SER A 1 103 ? 0.766 6.408 -12.005 1.00 91.81 103 SER A O 1
ATOM 766 N N . ILE A 1 104 ? 0.327 7.964 -10.447 1.00 92.94 104 ILE A N 1
ATOM 767 C CA . ILE A 1 104 ? 1.017 9.067 -11.137 1.00 92.94 104 ILE A CA 1
ATOM 768 C C . ILE A 1 104 ? 2.502 8.732 -11.338 1.00 92.94 104 ILE A C 1
ATOM 770 O O . ILE A 1 104 ? 3.030 8.876 -12.442 1.00 92.94 104 ILE A O 1
ATOM 774 N N . GLY A 1 105 ? 3.176 8.227 -10.299 1.00 90.69 105 GLY A N 1
ATOM 775 C CA . GLY A 1 105 ? 4.584 7.832 -10.377 1.00 90.69 105 GLY A CA 1
ATOM 776 C C . GLY A 1 105 ? 4.842 6.695 -11.369 1.00 90.69 105 GLY A C 1
ATOM 777 O O . GLY A 1 105 ? 5.850 6.702 -12.077 1.00 90.69 105 GLY A O 1
ATOM 778 N N . VAL A 1 106 ? 3.930 5.727 -11.461 1.00 90.19 106 VAL A N 1
ATOM 779 C CA . VAL A 1 106 ? 4.024 4.610 -12.412 1.00 90.19 106 VAL A CA 1
ATOM 780 C C . VAL A 1 106 ? 3.725 5.062 -13.844 1.00 90.19 106 VAL A C 1
ATOM 782 O O . VAL A 1 106 ? 4.476 4.716 -14.755 1.00 90.19 106 VAL A O 1
ATOM 785 N N . ILE A 1 107 ? 2.706 5.900 -14.059 1.00 90.44 107 ILE A N 1
ATOM 786 C CA . ILE A 1 107 ? 2.408 6.497 -15.373 1.00 90.44 107 ILE A CA 1
ATOM 787 C C . ILE A 1 107 ? 3.617 7.291 -15.880 1.00 90.44 107 ILE A C 1
ATOM 789 O O . ILE A 1 107 ? 4.011 7.143 -17.038 1.00 90.44 107 ILE A O 1
ATOM 793 N N . MET A 1 108 ? 4.271 8.058 -15.002 1.00 88.81 108 MET A N 1
ATOM 794 C CA . MET A 1 108 ? 5.485 8.801 -15.344 1.00 88.81 108 MET A CA 1
ATOM 795 C C . MET A 1 108 ? 6.646 7.878 -15.743 1.00 88.81 108 MET A C 1
ATOM 797 O O . MET A 1 108 ? 7.400 8.209 -16.654 1.00 88.81 108 MET A O 1
ATOM 801 N N . GLN A 1 109 ? 6.768 6.694 -15.133 1.00 86.19 109 GLN A N 1
ATOM 802 C CA . GLN A 1 109 ? 7.760 5.686 -15.534 1.00 86.19 109 GLN A CA 1
ATOM 803 C C . GLN A 1 109 ? 7.443 5.042 -16.892 1.00 86.19 109 GLN A C 1
ATOM 805 O O . GLN A 1 109 ? 8.365 4.756 -17.656 1.00 86.19 109 GLN A O 1
ATOM 810 N N . ILE A 1 110 ? 6.164 4.818 -17.21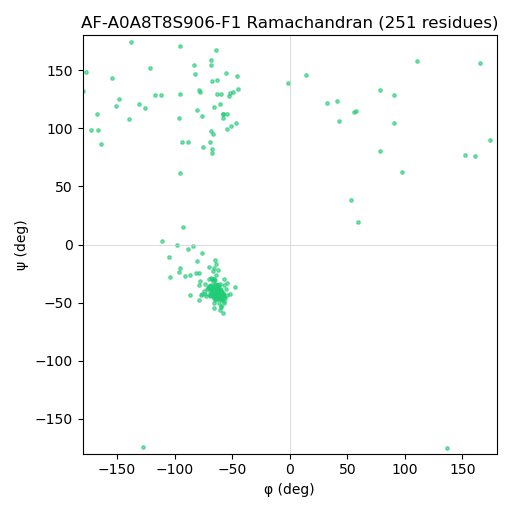1 1.00 85.69 110 ILE A N 1
ATOM 811 C CA . ILE A 1 110 ? 5.735 4.258 -18.505 1.00 85.69 110 ILE A CA 1
ATOM 812 C C . ILE A 1 110 ? 5.966 5.274 -19.632 1.00 85.69 110 ILE A C 1
ATOM 814 O O . ILE A 1 110 ? 6.468 4.912 -20.699 1.00 85.69 110 ILE A O 1
ATOM 818 N N . ALA A 1 111 ? 5.644 6.545 -19.378 1.00 85.12 111 ALA A N 1
ATOM 819 C CA . ALA A 1 111 ? 5.840 7.656 -20.306 1.00 85.12 111 ALA A CA 1
ATOM 820 C C . ALA A 1 111 ? 7.304 8.127 -20.399 1.00 85.12 111 ALA A C 1
ATOM 822 O O . ALA A 1 111 ? 7.628 8.962 -21.243 1.00 85.12 111 ALA A O 1
ATOM 823 N N . ALA A 1 112 ? 8.203 7.607 -19.554 1.00 80.19 112 ALA A N 1
ATOM 824 C CA . ALA A 1 112 ? 9.588 8.048 -19.520 1.00 80.19 112 ALA A CA 1
ATOM 825 C C . ALA A 1 112 ? 10.333 7.697 -20.818 1.00 80.19 112 ALA A C 1
ATOM 827 O O . ALA A 1 112 ? 10.528 6.528 -21.162 1.00 80.19 112 ALA A O 1
ATOM 828 N N . ILE A 1 113 ? 10.793 8.745 -21.505 1.00 74.44 113 ILE A N 1
ATOM 829 C CA . ILE A 1 113 ? 11.694 8.673 -22.666 1.00 74.44 113 ILE A CA 1
ATOM 830 C C . ILE A 1 113 ? 13.155 8.884 -22.220 1.00 74.44 113 ILE A C 1
ATOM 832 O O . ILE A 1 113 ? 14.085 8.414 -22.871 1.00 74.44 113 ILE A O 1
ATOM 836 N N . THR A 1 114 ? 13.368 9.551 -21.079 1.00 80.12 114 THR A N 1
ATOM 837 C CA . THR A 1 114 ? 14.690 9.909 -20.545 1.00 80.12 114 THR A CA 1
ATOM 838 C C . THR A 1 114 ? 14.927 9.314 -19.151 1.00 80.12 114 THR A C 1
ATOM 840 O O . THR A 1 114 ? 13.998 9.104 -18.369 1.00 80.12 114 THR A O 1
ATOM 843 N N . VAL A 1 115 ? 16.199 9.062 -18.814 1.00 79.81 115 VAL A N 1
ATOM 844 C CA . VAL A 1 115 ? 16.616 8.500 -17.511 1.00 79.81 115 VAL A CA 1
ATOM 845 C C . VAL A 1 115 ? 16.188 9.364 -16.312 1.00 79.81 115 VAL A C 1
ATOM 847 O O . VAL A 1 115 ? 15.697 8.794 -15.337 1.00 79.81 115 VAL A O 1
ATOM 850 N N . PRO A 1 116 ? 16.314 10.708 -16.344 1.00 82.31 116 PRO A N 1
ATOM 851 C CA . PRO A 1 116 ? 15.899 11.548 -15.219 1.00 82.31 116 PRO A CA 1
ATOM 852 C C . PRO A 1 116 ? 14.390 11.498 -14.961 1.00 82.31 116 PRO A C 1
ATOM 854 O O . PRO A 1 116 ? 13.973 11.462 -13.807 1.00 82.31 116 PRO A O 1
ATOM 857 N N . LEU A 1 117 ? 13.572 11.428 -16.019 1.00 84.06 117 LEU A N 1
ATOM 858 C CA . LEU A 1 117 ? 12.117 11.319 -15.889 1.00 84.06 117 LEU A CA 1
ATOM 859 C C . LEU A 1 117 ? 11.714 9.977 -15.260 1.00 84.06 117 LEU A C 1
ATOM 861 O O . LEU A 1 117 ? 10.858 9.931 -14.378 1.00 84.06 117 LEU A O 1
ATOM 865 N N . PHE A 1 118 ? 12.398 8.894 -15.640 1.00 86.31 118 PHE A N 1
ATOM 866 C CA . PHE A 1 118 ? 12.219 7.587 -15.007 1.00 86.31 118 PHE A CA 1
ATOM 867 C C . PHE A 1 118 ? 12.615 7.603 -13.522 1.00 86.31 118 PHE A C 1
ATOM 869 O O . PHE A 1 118 ? 11.884 7.079 -12.680 1.00 86.31 118 PHE A O 1
ATOM 876 N N . ALA A 1 119 ? 13.743 8.237 -13.182 1.00 86.75 119 ALA A N 1
ATOM 877 C CA . ALA A 1 119 ? 14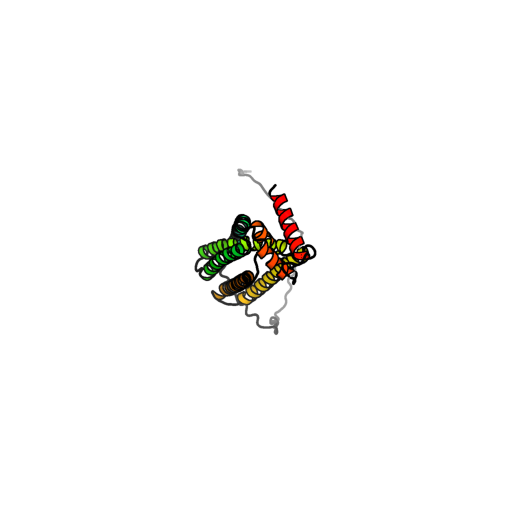.200 8.378 -11.800 1.00 86.75 119 ALA A CA 1
ATOM 878 C C . ALA A 1 119 ? 13.224 9.212 -10.951 1.00 86.75 119 ALA A C 1
ATOM 880 O O . ALA A 1 119 ? 12.885 8.805 -9.843 1.00 86.75 119 ALA A O 1
ATOM 881 N N . GLY A 1 120 ? 12.697 10.319 -11.486 1.00 88.69 120 GLY A N 1
ATOM 882 C CA . GLY A 1 120 ? 11.640 11.094 -10.828 1.00 88.69 120 GLY A CA 1
ATOM 883 C C . GLY A 1 120 ? 10.378 10.259 -10.590 1.00 88.69 120 GLY A C 1
ATOM 884 O O . GLY A 1 120 ? 9.804 10.292 -9.503 1.00 88.69 120 GLY A O 1
ATOM 885 N N . GLY A 1 121 ? 9.990 9.433 -11.569 1.00 89.44 121 GLY A N 1
ATOM 886 C CA . GLY A 1 121 ? 8.844 8.529 -11.452 1.00 89.44 121 GLY A CA 1
ATOM 887 C C . GLY A 1 121 ? 9.018 7.502 -10.338 1.00 89.44 121 GLY A C 1
ATOM 888 O O . GLY A 1 121 ? 8.061 7.186 -9.633 1.00 89.44 121 GLY A O 1
ATOM 889 N N . ARG A 1 122 ? 10.253 7.039 -10.117 1.00 91.00 122 ARG A N 1
ATOM 890 C CA . ARG A 1 122 ? 10.608 6.136 -9.014 1.00 91.00 122 ARG A CA 1
ATOM 891 C C . ARG A 1 122 ? 10.507 6.789 -7.644 1.00 91.00 122 ARG A C 1
ATOM 893 O O . ARG A 1 122 ? 10.086 6.109 -6.714 1.00 91.00 122 ARG A O 1
ATOM 900 N N . VAL A 1 123 ? 10.836 8.074 -7.518 1.00 93.50 123 VAL A N 1
ATOM 901 C CA . VAL A 1 123 ? 10.652 8.810 -6.256 1.00 93.50 123 VAL A CA 1
ATOM 902 C C . VAL A 1 123 ? 9.169 8.927 -5.927 1.00 93.50 123 VAL A C 1
ATOM 904 O O . VAL A 1 123 ? 8.760 8.557 -4.832 1.00 93.50 123 VAL A O 1
ATOM 907 N N . VAL A 1 124 ? 8.354 9.369 -6.888 1.00 93.75 124 VAL A N 1
ATOM 908 C CA . VAL A 1 124 ? 6.905 9.547 -6.691 1.00 93.75 124 VAL A CA 1
ATOM 909 C C . VAL A 1 124 ? 6.210 8.209 -6.422 1.00 93.75 124 VAL A C 1
ATOM 911 O O . VAL A 1 124 ? 5.420 8.099 -5.486 1.00 93.75 124 VAL A O 1
ATOM 914 N N . ALA A 1 125 ? 6.546 7.162 -7.181 1.00 92.38 125 ALA A N 1
ATOM 915 C CA . ALA A 1 125 ? 6.031 5.821 -6.917 1.00 92.38 125 ALA A CA 1
ATOM 916 C C . ALA A 1 125 ? 6.499 5.296 -5.548 1.00 92.38 125 ALA A C 1
ATOM 918 O O . ALA A 1 125 ? 5.708 4.695 -4.825 1.00 92.38 125 ALA A O 1
ATOM 919 N N . GLY A 1 126 ? 7.752 5.567 -5.167 1.00 91.75 126 GLY A N 1
ATOM 920 C CA . GLY A 1 126 ? 8.299 5.241 -3.851 1.00 91.75 126 GLY A CA 1
ATOM 921 C C . GLY A 1 126 ? 7.518 5.903 -2.717 1.00 91.75 126 GLY A C 1
ATOM 922 O O . GLY A 1 126 ? 7.155 5.214 -1.770 1.00 91.75 126 GLY A O 1
ATOM 923 N N . LEU A 1 127 ? 7.178 7.191 -2.843 1.00 94.12 127 LEU A N 1
ATOM 924 C CA . LEU A 1 127 ? 6.350 7.910 -1.865 1.00 94.12 127 LEU A CA 1
ATOM 925 C C . LEU A 1 127 ? 4.994 7.220 -1.661 1.00 94.12 127 LEU A C 1
ATOM 927 O O . LEU A 1 127 ? 4.608 6.948 -0.526 1.00 94.12 127 LEU A O 1
ATOM 931 N N . GLY A 1 128 ? 4.297 6.884 -2.753 1.00 90.81 128 GLY A N 1
ATOM 932 C CA . GLY A 1 128 ? 3.004 6.197 -2.689 1.00 90.81 128 GLY A CA 1
ATOM 933 C C . GLY A 1 128 ? 3.092 4.810 -2.041 1.00 90.81 128 GLY A C 1
ATOM 934 O O . GLY A 1 128 ? 2.300 4.493 -1.154 1.00 90.81 128 GLY A O 1
ATOM 935 N N . VAL A 1 129 ? 4.092 4.003 -2.422 1.00 91.25 129 VAL A N 1
ATOM 936 C CA . VAL A 1 129 ? 4.324 2.676 -1.817 1.00 91.25 129 VAL A CA 1
ATOM 937 C C . VAL A 1 129 ? 4.680 2.795 -0.337 1.00 91.25 129 VAL A C 1
ATOM 939 O O . VAL A 1 129 ? 4.164 2.018 0.460 1.00 91.25 129 VAL A O 1
ATOM 942 N N . GLY A 1 130 ? 5.511 3.770 0.041 1.00 91.62 130 GLY A N 1
ATOM 943 C CA . GLY A 1 130 ? 5.881 4.029 1.432 1.00 91.62 130 GLY A CA 1
ATOM 944 C C . GLY A 1 130 ? 4.655 4.291 2.300 1.00 91.62 130 GLY A C 1
ATOM 945 O O . GLY A 1 130 ? 4.459 3.604 3.300 1.00 91.62 130 GLY A O 1
ATOM 946 N N . ILE A 1 131 ? 3.773 5.192 1.859 1.00 91.19 131 ILE A N 1
ATOM 947 C CA . ILE A 1 131 ? 2.525 5.502 2.569 1.00 91.19 131 ILE A CA 1
ATOM 948 C C . ILE A 1 131 ? 1.629 4.255 2.676 1.00 91.19 131 ILE A C 1
ATOM 950 O O . ILE A 1 131 ? 1.202 3.902 3.775 1.00 91.19 131 ILE A O 1
ATOM 954 N N . VAL A 1 132 ? 1.377 3.542 1.568 1.00 90.31 132 VAL A N 1
ATOM 955 C CA . VAL A 1 132 ? 0.568 2.303 1.580 1.00 90.31 132 VAL A CA 1
ATOM 956 C C . VAL A 1 132 ? 1.152 1.269 2.546 1.00 90.31 132 VAL A C 1
ATOM 958 O O . VAL A 1 132 ? 0.412 0.680 3.331 1.00 90.31 132 VAL A O 1
ATOM 961 N N . SER A 1 133 ? 2.471 1.069 2.523 1.00 89.94 133 SER A N 1
ATOM 962 C CA . SER A 1 133 ? 3.155 0.057 3.337 1.00 89.94 133 SER A CA 1
ATOM 963 C C . SER A 1 133 ? 3.094 0.327 4.842 1.00 89.94 133 SER A C 1
ATOM 965 O O . SER A 1 133 ? 3.239 -0.606 5.625 1.00 89.94 133 SER A O 1
ATOM 967 N N . THR A 1 134 ? 2.836 1.572 5.250 1.00 89.50 134 THR A N 1
ATOM 968 C CA . THR A 1 134 ? 2.591 1.940 6.650 1.00 89.50 134 THR A CA 1
ATOM 969 C C . THR A 1 134 ? 1.115 1.777 7.019 1.00 89.50 134 THR A C 1
ATOM 971 O O . THR A 1 134 ? 0.799 1.230 8.075 1.00 89.50 134 THR A O 1
ATOM 974 N N . ILE A 1 135 ? 0.196 2.202 6.144 1.00 88.31 135 ILE A N 1
ATOM 975 C CA . ILE A 1 135 ? -1.244 2.222 6.450 1.00 88.31 135 ILE A CA 1
ATOM 976 C C . ILE A 1 135 ? -1.864 0.821 6.417 1.00 88.31 135 ILE A C 1
ATOM 978 O O . ILE A 1 135 ? -2.695 0.506 7.265 1.00 88.31 135 ILE A O 1
ATOM 982 N N . VAL A 1 136 ? -1.480 -0.038 5.468 1.00 87.62 136 VAL A N 1
ATOM 983 C CA . VAL A 1 136 ? -2.060 -1.387 5.319 1.00 87.62 136 VAL A CA 1
ATOM 984 C C . VAL A 1 136 ? -1.875 -2.260 6.571 1.00 87.62 136 VAL A C 1
ATOM 986 O O . VAL A 1 136 ? -2.884 -2.752 7.082 1.00 87.62 136 VAL A O 1
ATOM 989 N N . PRO A 1 137 ? -0.655 -2.456 7.115 1.00 86.69 137 PRO A N 1
ATOM 990 C CA . PRO A 1 137 ? -0.480 -3.256 8.328 1.00 86.69 137 PRO A CA 1
ATOM 991 C C . PRO A 1 137 ? -1.115 -2.601 9.563 1.00 86.69 137 PRO A C 1
ATOM 993 O O . PRO A 1 137 ? -1.583 -3.315 10.448 1.00 86.69 137 PRO A O 1
ATOM 996 N N . MET A 1 138 ? -1.194 -1.266 9.618 1.00 85.19 138 MET A N 1
ATOM 997 C CA . MET A 1 138 ? -1.923 -0.554 10.675 1.00 85.19 138 MET A CA 1
ATOM 998 C C . MET A 1 138 ? -3.431 -0.829 10.597 1.00 85.19 138 MET A C 1
ATOM 1000 O O . MET A 1 138 ? -4.056 -1.171 11.594 1.00 85.19 138 MET A O 1
ATOM 1004 N N . TYR A 1 139 ? -4.021 -0.772 9.403 1.00 84.69 139 TYR A N 1
ATOM 1005 C CA . TYR A 1 139 ? -5.424 -1.130 9.199 1.00 84.69 139 TYR A CA 1
ATOM 1006 C C . TYR A 1 139 ? -5.694 -2.591 9.589 1.00 84.69 139 TYR A C 1
ATOM 1008 O O . TYR A 1 139 ? -6.691 -2.899 10.245 1.00 84.69 139 TYR A O 1
ATOM 1016 N N . GLN A 1 140 ? -4.785 -3.499 9.230 1.00 84.19 140 GLN A N 1
ATOM 1017 C CA . GLN A 1 140 ? -4.879 -4.905 9.612 1.00 84.19 140 GLN A CA 1
ATOM 1018 C C . GLN A 1 140 ? -4.775 -5.111 11.125 1.00 84.19 140 GLN A C 1
ATOM 1020 O O . GLN A 1 140 ? -5.517 -5.927 11.662 1.00 84.19 140 GLN A O 1
ATOM 1025 N N . SER A 1 141 ? -3.900 -4.391 11.830 1.00 82.88 141 SER A N 1
ATOM 1026 C CA . SER A 1 141 ? -3.764 -4.532 13.284 1.00 82.88 141 SER A CA 1
ATOM 1027 C C . SER A 1 141 ? -4.976 -3.987 14.049 1.00 82.88 141 SER A C 1
ATOM 1029 O O . SER A 1 141 ? -5.312 -4.528 15.105 1.00 82.88 141 SER A O 1
ATOM 1031 N N . GLU A 1 142 ? -5.658 -2.980 13.493 1.00 80.06 142 GLU A N 1
ATOM 1032 C CA . GLU A 1 142 ? -6.896 -2.396 14.027 1.00 80.06 142 GLU A CA 1
ATOM 1033 C C . GLU A 1 142 ? -8.140 -3.245 13.747 1.00 80.06 142 GLU A C 1
ATOM 1035 O O . GLU A 1 142 ? -9.070 -3.252 14.548 1.00 80.06 142 GLU A O 1
ATOM 1040 N N . THR A 1 143 ? -8.156 -3.959 12.621 1.00 75.12 143 THR A N 1
ATOM 1041 C CA . THR A 1 143 ? -9.305 -4.768 12.185 1.00 75.12 143 THR A CA 1
ATOM 1042 C C . THR A 1 143 ? -9.156 -6.239 12.601 1.00 75.12 143 THR A C 1
ATOM 1044 O O . THR A 1 143 ? -10.131 -6.978 12.660 1.00 75.12 143 THR A O 1
ATOM 1047 N N . ALA A 1 144 ? -7.947 -6.721 12.896 1.00 77.62 144 ALA A N 1
ATOM 1048 C CA . ALA A 1 144 ? -7.753 -8.125 13.241 1.00 77.62 144 ALA A CA 1
ATOM 1049 C C . ALA A 1 144 ? -8.170 -8.437 14.697 1.00 77.62 144 ALA A C 1
ATOM 1051 O O . ALA A 1 144 ? -7.675 -7.783 15.628 1.00 77.62 144 ALA A O 1
ATOM 1052 N N . PRO A 1 145 ? -8.978 -9.498 14.917 1.00 71.19 145 PRO A N 1
ATOM 1053 C CA . PRO A 1 145 ? -9.270 -10.026 16.244 1.00 71.19 145 PRO A CA 1
ATOM 1054 C C . PRO A 1 145 ? -7.993 -10.389 17.003 1.00 71.19 145 PRO A C 1
ATOM 1056 O O . PRO A 1 145 ? -7.012 -10.858 16.415 1.00 71.19 145 PRO A O 1
ATOM 1059 N N . ARG A 1 146 ? -8.018 -10.229 18.332 1.00 71.25 146 ARG A N 1
ATOM 1060 C CA . ARG A 1 146 ? -6.835 -10.384 19.202 1.00 71.25 146 ARG A CA 1
ATOM 1061 C C . ARG A 1 146 ? -6.136 -11.740 19.038 1.00 71.25 146 ARG A C 1
ATOM 1063 O O . ARG A 1 146 ? -4.914 -11.792 19.117 1.00 71.25 146 ARG A O 1
ATOM 1070 N N . TRP A 1 147 ? -6.885 -12.808 18.753 1.00 76.81 147 TRP A N 1
ATOM 1071 C CA . TRP A 1 147 ? -6.347 -14.165 18.612 1.00 76.81 147 TRP A CA 1
ATOM 1072 C C . TRP A 1 147 ? -5.710 -14.463 17.241 1.00 76.81 147 TRP A C 1
ATOM 1074 O O . TRP A 1 147 ? -4.829 -15.313 17.169 1.00 76.81 147 TRP A O 1
ATOM 1084 N N . ILE A 1 148 ? -6.094 -13.763 16.161 1.00 83.69 148 ILE A N 1
ATOM 1085 C CA . ILE A 1 148 ? -5.531 -13.975 14.807 1.00 83.69 148 ILE A CA 1
ATOM 1086 C C . ILE A 1 148 ? -4.666 -12.822 14.295 1.00 83.69 148 ILE A C 1
ATOM 1088 O O . ILE A 1 148 ? -4.162 -12.891 13.175 1.00 83.69 148 ILE A O 1
ATOM 1092 N N . ARG A 1 149 ? -4.438 -11.770 15.087 1.00 80.44 149 ARG A N 1
ATOM 1093 C CA . ARG A 1 149 ? -3.651 -10.601 14.656 1.00 80.44 149 ARG A CA 1
ATOM 1094 C C . ARG A 1 149 ? -2.285 -10.978 14.070 1.00 80.44 149 ARG A C 1
ATOM 1096 O O . ARG A 1 149 ? -1.914 -10.468 13.017 1.00 80.44 149 ARG A O 1
ATOM 1103 N N . GLY A 1 150 ? -1.577 -11.924 14.693 1.00 84.88 150 GLY A N 1
ATOM 1104 C CA . GLY A 1 150 ? -0.298 -12.428 14.178 1.00 84.88 150 GLY A CA 1
ATOM 1105 C C . GLY A 1 150 ? -0.422 -13.185 12.849 1.00 84.88 150 GLY A C 1
ATOM 1106 O O . GLY A 1 150 ? 0.425 -13.031 11.968 1.00 84.88 150 GLY A O 1
ATOM 1107 N N . ALA A 1 151 ? -1.502 -13.950 12.663 1.00 88.19 151 ALA A N 1
ATOM 1108 C CA . ALA A 1 151 ? -1.786 -14.663 11.417 1.00 88.19 151 ALA A CA 1
ATOM 1109 C C . ALA A 1 151 ? -2.096 -13.694 10.261 1.00 88.19 151 ALA A C 1
ATOM 1111 O O . ALA A 1 151 ? -1.628 -13.891 9.144 1.00 88.19 151 ALA A O 1
ATOM 1112 N N . VAL A 1 152 ? -2.822 -12.603 10.528 1.00 86.94 152 VAL A N 1
ATOM 1113 C CA . VAL A 1 152 ? -3.144 -11.585 9.512 1.00 86.94 152 VAL A CA 1
ATOM 1114 C C . VAL A 1 152 ? -1.883 -10.852 9.036 1.00 86.94 152 VAL A C 1
ATOM 1116 O O . VAL A 1 152 ? -1.670 -10.708 7.832 1.00 86.94 152 VAL A O 1
ATOM 1119 N N . VAL A 1 153 ? -1.010 -10.441 9.962 1.00 86.88 153 VAL A N 1
ATOM 1120 C CA . VAL A 1 153 ? 0.246 -9.745 9.620 1.00 86.88 153 VAL A CA 1
ATOM 1121 C C . VAL A 1 153 ? 1.215 -10.672 8.880 1.00 86.88 153 VAL A C 1
ATOM 1123 O O . VAL A 1 153 ? 1.846 -10.270 7.902 1.00 86.88 153 VAL A O 1
ATOM 1126 N N . SER A 1 154 ? 1.318 -11.936 9.296 1.00 89.44 154 SER A N 1
ATOM 1127 C CA . SER A 1 154 ? 2.150 -12.914 8.585 1.00 89.44 154 SER A CA 1
ATOM 1128 C C . SER A 1 154 ? 1.602 -13.234 7.191 1.00 89.44 154 SER A C 1
ATOM 1130 O O . SER A 1 154 ? 2.386 -13.318 6.245 1.00 89.44 154 SER A O 1
ATOM 1132 N N . ALA A 1 155 ? 0.278 -13.311 7.017 1.00 90.19 155 ALA A N 1
ATOM 1133 C CA . ALA A 1 155 ? -0.346 -13.460 5.703 1.00 90.19 155 ALA A CA 1
ATOM 1134 C C . ALA A 1 155 ? -0.028 -12.281 4.763 1.00 90.19 155 ALA A C 1
ATOM 1136 O O . ALA A 1 155 ? 0.236 -12.501 3.581 1.00 90.19 155 ALA A O 1
ATOM 1137 N N . TYR A 1 156 ? 0.023 -11.043 5.272 1.00 89.06 156 TYR A N 1
ATOM 1138 C CA . TYR A 1 156 ? 0.453 -9.874 4.491 1.00 89.06 156 TYR A CA 1
ATOM 1139 C C . TYR A 1 156 ? 1.896 -10.004 3.983 1.00 89.06 156 TYR A C 1
ATOM 1141 O O . TYR A 1 156 ? 2.175 -9.752 2.805 1.00 89.06 156 TYR A O 1
ATOM 1149 N N . GLN A 1 157 ? 2.813 -10.449 4.845 1.00 92.19 157 GLN A N 1
ATOM 1150 C CA . GLN A 1 157 ? 4.203 -10.670 4.452 1.00 92.19 157 GLN A CA 1
ATOM 1151 C C . GLN A 1 157 ? 4.319 -11.780 3.398 1.00 92.19 157 GLN A C 1
ATOM 1153 O O . GLN A 1 157 ? 5.027 -11.612 2.405 1.00 92.19 157 GLN A O 1
ATOM 1158 N N . TRP A 1 158 ? 3.580 -12.880 3.567 1.00 93.19 158 TRP A N 1
ATOM 1159 C CA . TRP A 1 158 ? 3.511 -13.965 2.585 1.00 93.19 158 TRP A CA 1
ATOM 1160 C C . TRP A 1 158 ? 2.983 -13.493 1.229 1.00 93.19 158 TRP A C 1
ATOM 1162 O O . TRP A 1 158 ? 3.596 -13.776 0.200 1.00 93.19 158 TRP A O 1
ATOM 1172 N N . ALA A 1 159 ? 1.890 -12.726 1.217 1.00 90.44 159 ALA A N 1
ATOM 1173 C CA . ALA A 1 159 ? 1.332 -12.156 -0.006 1.00 90.44 159 ALA A CA 1
ATOM 1174 C C . ALA A 1 159 ? 2.343 -11.242 -0.721 1.00 90.44 159 ALA A C 1
ATOM 1176 O O . ALA A 1 159 ? 2.506 -11.326 -1.939 1.00 90.44 159 ALA A O 1
ATOM 1177 N N . THR A 1 160 ? 3.083 -10.429 0.039 1.00 91.00 160 THR A N 1
ATOM 1178 C CA . THR A 1 160 ? 4.146 -9.564 -0.494 1.00 91.00 160 THR A CA 1
ATOM 1179 C C . THR A 1 160 ? 5.270 -10.383 -1.132 1.00 91.00 160 THR A C 1
ATOM 1181 O O . THR A 1 160 ? 5.710 -10.081 -2.244 1.00 91.00 160 THR A O 1
ATOM 1184 N N . THR A 1 161 ? 5.710 -11.458 -0.475 1.00 93.50 161 THR A N 1
ATOM 1185 C CA . THR A 1 161 ? 6.750 -12.351 -1.002 1.00 93.50 161 THR A CA 1
ATOM 1186 C C . THR A 1 161 ? 6.300 -13.058 -2.282 1.00 93.50 161 THR A C 1
ATOM 1188 O O . THR A 1 161 ? 7.052 -13.076 -3.257 1.00 93.50 161 THR A O 1
ATOM 1191 N N . ILE A 1 162 ? 5.068 -13.578 -2.329 1.00 93.25 162 ILE A N 1
ATOM 1192 C CA . ILE A 1 162 ? 4.498 -14.195 -3.540 1.00 93.25 162 ILE A CA 1
ATOM 1193 C C . ILE A 1 162 ? 4.447 -13.172 -4.682 1.00 93.25 162 ILE A C 1
ATOM 1195 O O . ILE A 1 162 ? 4.873 -13.476 -5.797 1.00 93.25 162 ILE A O 1
ATOM 1199 N N . GLY A 1 163 ? 4.007 -11.942 -4.401 1.00 90.38 163 GLY A N 1
ATOM 1200 C CA . GLY A 1 163 ? 3.990 -10.855 -5.379 1.00 90.38 163 GLY A CA 1
ATOM 1201 C C . GLY A 1 163 ? 5.375 -10.553 -5.957 1.00 90.38 163 GLY A C 1
ATOM 1202 O O . GLY A 1 163 ? 5.518 -10.415 -7.173 1.00 90.38 163 GLY A O 1
ATOM 1203 N N . LEU A 1 164 ? 6.414 -10.522 -5.115 1.00 91.00 164 LEU A N 1
ATOM 1204 C CA . LEU A 1 164 ? 7.793 -10.299 -5.559 1.00 91.00 164 LEU A CA 1
ATOM 1205 C C . LEU A 1 164 ? 8.321 -11.453 -6.427 1.00 91.00 164 LEU A C 1
ATOM 1207 O O . LEU A 1 164 ? 8.989 -11.205 -7.432 1.00 91.00 164 LEU A O 1
ATOM 1211 N N . VAL A 1 165 ? 7.994 -12.704 -6.085 1.00 93.38 165 VAL A N 1
ATOM 1212 C CA . VAL A 1 165 ? 8.361 -13.883 -6.890 1.00 93.38 165 VAL A CA 1
ATOM 1213 C C . VAL A 1 165 ? 7.685 -13.837 -8.260 1.00 93.38 165 VAL A C 1
ATOM 1215 O O . VAL A 1 165 ? 8.356 -14.008 -9.279 1.00 93.38 165 VAL A O 1
ATOM 1218 N N . VAL A 1 166 ? 6.385 -13.537 -8.312 1.00 91.38 166 VAL A N 1
ATOM 1219 C CA . VAL A 1 166 ? 5.645 -13.376 -9.575 1.00 91.38 166 VAL A CA 1
ATOM 1220 C C . VAL A 1 166 ? 6.252 -12.249 -10.414 1.00 91.38 166 VAL A C 1
ATOM 1222 O O . VAL A 1 166 ? 6.508 -12.440 -11.603 1.00 91.38 166 VAL A O 1
ATOM 1225 N N . ALA A 1 167 ? 6.576 -11.107 -9.801 1.00 88.44 167 ALA A N 1
ATOM 1226 C CA . ALA A 1 167 ? 7.246 -10.005 -10.486 1.00 88.44 167 ALA A CA 1
ATOM 1227 C C . ALA A 1 167 ? 8.617 -10.419 -11.049 1.00 88.44 167 ALA A C 1
ATOM 1229 O O . ALA A 1 167 ? 8.952 -10.061 -12.178 1.00 88.44 167 ALA A O 1
ATOM 1230 N N . ALA A 1 168 ? 9.408 -11.201 -10.308 1.00 88.69 168 ALA A N 1
ATOM 1231 C CA . ALA A 1 168 ? 10.694 -11.712 -10.778 1.00 88.69 168 ALA A CA 1
ATOM 1232 C C . ALA A 1 168 ? 10.538 -12.668 -11.975 1.00 88.69 168 ALA A C 1
ATOM 1234 O O . ALA A 1 168 ? 11.298 -12.567 -12.941 1.00 88.69 168 ALA A O 1
ATOM 1235 N N . ILE A 1 169 ? 9.530 -13.548 -11.953 1.00 89.88 169 ILE A N 1
ATOM 1236 C CA . ILE A 1 169 ? 9.211 -14.453 -13.068 1.00 89.88 169 ILE A CA 1
ATOM 1237 C C . ILE A 1 169 ? 8.805 -13.653 -14.311 1.00 89.88 169 ILE A C 1
ATOM 1239 O O . ILE A 1 169 ? 9.333 -13.905 -15.394 1.00 89.88 169 ILE A O 1
ATOM 1243 N N . ILE A 1 170 ? 7.932 -12.651 -14.160 1.00 87.06 170 ILE A N 1
ATOM 1244 C CA . ILE A 1 170 ? 7.500 -11.773 -15.260 1.00 87.06 170 ILE A CA 1
ATOM 1245 C C . ILE A 1 170 ? 8.690 -10.998 -15.830 1.00 87.06 170 ILE A C 1
ATOM 1247 O O . ILE A 1 170 ? 8.871 -10.963 -17.046 1.00 87.06 170 ILE A O 1
ATOM 1251 N N . ASN A 1 171 ? 9.538 -10.418 -14.977 1.00 85.88 171 ASN A N 1
ATOM 1252 C CA . ASN A 1 171 ? 10.737 -9.700 -15.414 1.00 85.88 171 ASN A CA 1
ATOM 1253 C C . ASN A 1 171 ? 11.687 -10.616 -16.198 1.00 85.88 171 ASN A C 1
ATOM 1255 O O . ASN A 1 171 ? 12.182 -10.230 -17.256 1.00 85.88 171 ASN A O 1
ATOM 1259 N N . LYS A 1 172 ? 11.893 -11.854 -15.731 1.00 84.25 172 LYS A N 1
ATOM 1260 C CA . LYS A 1 172 ? 12.707 -12.846 -16.442 1.00 84.25 172 LYS A CA 1
ATOM 1261 C C . LYS A 1 172 ? 12.079 -13.252 -17.779 1.00 84.25 172 LYS A C 1
ATOM 1263 O O . LYS A 1 172 ? 12.794 -13.342 -18.771 1.00 84.25 172 LYS A O 1
ATOM 1268 N N . GLY A 1 173 ? 10.762 -13.456 -17.829 1.00 83.25 173 GLY A N 1
ATOM 1269 C CA . GLY A 1 173 ? 10.037 -13.795 -19.060 1.00 83.25 173 GLY A CA 1
ATOM 1270 C C . GLY A 1 173 ? 10.050 -12.666 -20.096 1.00 83.25 173 GLY A C 1
ATOM 1271 O O . GLY A 1 173 ? 10.207 -12.913 -21.288 1.00 83.25 173 GLY A O 1
ATOM 1272 N N . THR A 1 174 ? 9.973 -11.418 -19.635 1.00 80.25 174 THR A N 1
ATOM 1273 C CA . THR A 1 174 ? 9.981 -10.222 -20.494 1.00 80.25 174 THR A CA 1
ATOM 1274 C C . THR A 1 174 ? 11.404 -9.833 -20.932 1.00 80.25 174 THR A C 1
ATOM 1276 O O . THR A 1 174 ? 11.577 -9.083 -21.891 1.00 80.25 174 THR A O 1
ATOM 1279 N N . SER A 1 175 ? 12.444 -10.385 -20.294 1.00 74.50 175 SER A N 1
ATOM 1280 C CA . SER A 1 175 ? 13.851 -10.101 -20.619 1.00 74.50 175 SER A CA 1
ATOM 1281 C C . SER A 1 175 ? 14.260 -10.513 -22.038 1.00 74.50 175 SER A C 1
ATOM 1283 O O . SER A 1 175 ? 15.246 -9.988 -22.548 1.00 74.50 175 SER A O 1
ATOM 1285 N N . ASN A 1 176 ? 13.532 -11.440 -22.669 1.00 70.56 176 ASN A N 1
ATOM 1286 C CA . ASN A 1 176 ? 13.806 -11.900 -24.035 1.00 70.56 176 ASN A CA 1
ATOM 1287 C C . ASN A 1 176 ? 13.103 -11.053 -25.111 1.00 70.56 176 ASN A C 1
ATOM 1289 O O . ASN A 1 176 ? 13.293 -11.294 -26.303 1.00 70.56 176 ASN A O 1
ATOM 1293 N N . ILE A 1 177 ? 12.280 -10.073 -24.717 1.00 75.50 177 ILE A N 1
ATOM 1294 C CA . ILE A 1 177 ? 11.591 -9.182 -25.653 1.00 75.50 177 ILE A CA 1
ATOM 1295 C C . ILE A 1 177 ? 12.562 -8.088 -26.101 1.00 75.50 177 ILE A C 1
ATOM 1297 O O . ILE A 1 177 ? 12.982 -7.244 -25.309 1.00 75.50 177 ILE A O 1
ATOM 1301 N N . ASN A 1 178 ? 12.888 -8.072 -27.393 1.00 55.78 178 ASN A N 1
ATOM 1302 C CA . ASN A 1 178 ? 13.701 -7.021 -27.997 1.00 55.78 178 ASN A CA 1
ATOM 1303 C C . ASN A 1 178 ? 12.847 -5.755 -28.198 1.00 55.78 178 ASN A C 1
ATOM 1305 O O . ASN A 1 178 ? 11.944 -5.743 -29.032 1.00 55.78 178 ASN A O 1
ATOM 1309 N N . GLY A 1 179 ? 13.117 -4.692 -27.433 1.00 72.00 179 GLY A N 1
ATOM 1310 C CA . GLY A 1 179 ? 12.482 -3.375 -27.590 1.00 72.00 179 GLY A CA 1
ATOM 1311 C C . GLY A 1 179 ? 12.067 -2.714 -26.272 1.00 72.00 179 GLY A C 1
ATOM 1312 O O . GLY A 1 179 ? 12.312 -3.231 -25.188 1.00 72.00 179 GLY A O 1
ATOM 1313 N N . THR A 1 180 ? 11.387 -1.567 -26.357 1.00 70.88 180 THR A N 1
ATOM 1314 C CA . THR A 1 180 ? 10.854 -0.804 -25.205 1.00 70.88 180 THR A CA 1
ATOM 1315 C C . THR A 1 180 ? 9.767 -1.548 -24.418 1.00 70.88 180 THR A C 1
ATOM 1317 O O . THR A 1 180 ? 9.447 -1.165 -23.295 1.00 70.88 180 THR A O 1
ATOM 1320 N N . GLY A 1 181 ? 9.220 -2.638 -24.965 1.00 67.38 181 GLY A N 1
ATOM 1321 C CA . GLY A 1 181 ? 8.280 -3.513 -24.262 1.00 67.38 181 GLY A CA 1
ATOM 1322 C C . GLY A 1 181 ? 8.887 -4.212 -23.040 1.00 67.38 181 GLY A C 1
ATOM 1323 O O . GLY A 1 181 ? 8.156 -4.486 -22.090 1.00 67.38 181 GLY A O 1
ATOM 1324 N N . CYS A 1 182 ? 10.210 -4.424 -23.009 1.00 75.06 182 CYS A N 1
ATOM 1325 C CA . CYS A 1 182 ? 10.876 -5.197 -21.955 1.00 75.06 182 CYS A CA 1
ATOM 1326 C C . CYS A 1 182 ? 10.692 -4.618 -20.541 1.00 75.06 182 CYS A C 1
ATOM 1328 O O . CYS A 1 182 ? 10.570 -5.370 -19.578 1.00 75.06 182 CYS A O 1
ATOM 1330 N N . TYR A 1 183 ? 10.620 -3.290 -20.416 1.00 75.81 183 TYR A N 1
ATOM 1331 C CA . TYR A 1 183 ? 10.434 -2.608 -19.133 1.00 75.81 183 TYR A CA 1
ATOM 1332 C C . TYR A 1 183 ? 9.005 -2.087 -18.942 1.00 75.81 183 TYR A C 1
ATOM 1334 O O . TYR A 1 183 ? 8.529 -2.002 -17.814 1.00 75.81 183 TYR A O 1
ATOM 1342 N N . ARG A 1 184 ? 8.284 -1.766 -20.025 1.00 80.75 184 ARG A N 1
ATOM 1343 C CA . ARG A 1 184 ? 6.915 -1.228 -19.937 1.00 80.75 184 ARG A CA 1
ATOM 1344 C C . ARG A 1 184 ? 5.901 -2.274 -19.492 1.00 80.75 184 ARG A C 1
ATOM 1346 O O . ARG A 1 184 ? 5.004 -1.943 -18.724 1.00 80.75 184 ARG A O 1
ATOM 1353 N N . ILE A 1 185 ? 6.049 -3.522 -19.939 1.00 84.56 185 ILE A N 1
ATOM 1354 C CA . ILE A 1 185 ? 5.149 -4.629 -19.582 1.00 84.56 185 ILE A CA 1
ATOM 1355 C C . ILE A 1 185 ? 5.132 -4.879 -18.063 1.00 84.56 185 ILE A C 1
ATOM 1357 O O . ILE A 1 185 ? 4.054 -4.773 -17.474 1.00 84.56 185 ILE A O 1
ATOM 1361 N N . PRO A 1 186 ? 6.271 -5.129 -17.383 1.00 85.00 186 PRO A N 1
ATOM 1362 C CA . PRO A 1 186 ? 6.256 -5.372 -15.939 1.00 85.00 186 PRO A CA 1
ATOM 1363 C C . PRO A 1 186 ? 5.759 -4.160 -15.135 1.00 85.00 186 PRO A C 1
ATOM 1365 O O . PRO A 1 186 ? 5.039 -4.331 -14.153 1.00 85.00 186 PRO A O 1
ATOM 1368 N N . ILE A 1 187 ? 6.068 -2.936 -15.576 1.00 86.38 187 ILE A N 1
ATOM 1369 C CA . ILE A 1 187 ? 5.591 -1.702 -14.927 1.00 86.38 187 ILE A CA 1
ATOM 1370 C C . ILE A 1 187 ? 4.068 -1.534 -15.090 1.00 86.38 187 ILE A C 1
ATOM 1372 O O . ILE A 1 187 ? 3.382 -1.138 -14.150 1.00 86.38 187 ILE A O 1
ATOM 1376 N N . SER A 1 188 ? 3.511 -1.888 -16.250 1.00 85.38 188 SER A N 1
ATOM 1377 C CA . SER A 1 188 ? 2.061 -1.806 -16.503 1.00 85.38 188 SER A CA 1
ATOM 1378 C C . SER A 1 188 ? 1.276 -2.856 -15.709 1.00 85.38 188 SER A C 1
ATOM 1380 O O . SER A 1 188 ? 0.181 -2.588 -15.210 1.00 85.38 188 SER A O 1
ATOM 1382 N N . ILE A 1 189 ? 1.852 -4.048 -15.531 1.00 88.12 189 ILE A N 1
ATOM 1383 C CA . ILE A 1 189 ? 1.276 -5.089 -14.671 1.00 88.12 189 ILE A CA 1
ATOM 1384 C C . ILE A 1 189 ? 1.261 -4.615 -13.214 1.00 88.12 189 ILE A C 1
ATOM 1386 O O . ILE A 1 189 ? 0.246 -4.753 -12.534 1.00 88.12 189 ILE A O 1
ATOM 1390 N N . GLN A 1 190 ? 2.342 -3.984 -12.748 1.00 88.12 190 GLN A N 1
ATOM 1391 C CA . GLN A 1 190 ? 2.390 -3.383 -11.415 1.00 88.12 190 GLN A CA 1
ATOM 1392 C C . GLN A 1 190 ? 1.285 -2.329 -11.217 1.00 88.12 190 GLN A C 1
ATOM 1394 O O . GLN A 1 190 ? 0.642 -2.324 -10.166 1.00 88.12 190 GLN A O 1
ATOM 1399 N N . LEU A 1 191 ? 1.018 -1.481 -12.219 1.00 88.88 191 LEU A N 1
ATOM 1400 C CA . LEU A 1 191 ? -0.098 -0.528 -12.167 1.00 88.88 191 LEU A CA 1
ATOM 1401 C C . LEU A 1 191 ? -1.447 -1.241 -12.025 1.00 88.88 191 LEU A C 1
ATOM 1403 O O . LEU A 1 191 ? -2.293 -0.807 -11.249 1.00 88.88 191 LEU A O 1
ATOM 1407 N N . SER A 1 192 ? -1.630 -2.356 -12.735 1.00 89.31 192 SER A N 1
ATOM 1408 C CA . SER A 1 192 ? -2.865 -3.148 -12.690 1.00 89.31 192 SER A CA 1
ATOM 1409 C C . SER A 1 192 ? -3.111 -3.743 -11.299 1.00 89.31 192 SER A C 1
ATOM 1411 O O . SER A 1 192 ? -4.223 -3.656 -10.783 1.00 89.31 192 SER A O 1
ATOM 1413 N N . PHE A 1 193 ? -2.070 -4.272 -10.645 1.00 88.00 193 PHE A N 1
ATOM 1414 C CA . PHE A 1 193 ? -2.161 -4.733 -9.253 1.00 88.00 193 PHE A CA 1
ATOM 1415 C C . PHE A 1 193 ? -2.433 -3.585 -8.271 1.00 88.00 193 PHE A C 1
ATOM 1417 O O . PHE A 1 193 ? -3.228 -3.750 -7.347 1.00 88.00 193 PHE A O 1
ATOM 1424 N N . GLY A 1 194 ? -1.824 -2.413 -8.481 1.00 86.19 194 GLY A N 1
ATOM 1425 C CA . GLY A 1 194 ? -2.124 -1.213 -7.692 1.00 86.19 194 GLY A CA 1
ATOM 1426 C C . GLY A 1 194 ? -3.582 -0.764 -7.842 1.00 86.19 194 GLY A C 1
ATOM 1427 O O . GLY A 1 194 ? -4.243 -0.459 -6.852 1.00 86.19 194 GLY A O 1
ATOM 1428 N N . GLY A 1 195 ? -4.112 -0.798 -9.067 1.00 88.06 195 GLY A N 1
ATOM 1429 C CA . GLY A 1 195 ? -5.518 -0.512 -9.350 1.00 88.06 195 GLY A CA 1
ATOM 1430 C C . GLY A 1 195 ? -6.463 -1.511 -8.682 1.00 88.06 195 GLY A C 1
ATOM 1431 O O . GLY A 1 195 ? -7.430 -1.102 -8.043 1.00 88.06 195 GLY A O 1
ATOM 1432 N N . LEU A 1 196 ? -6.147 -2.809 -8.751 1.00 90.00 196 LEU A N 1
ATOM 1433 C CA . LEU A 1 196 ? -6.901 -3.859 -8.060 1.00 90.00 196 LEU A CA 1
ATOM 1434 C C . LEU A 1 196 ? -6.953 -3.610 -6.546 1.00 90.00 196 LEU A C 1
ATOM 1436 O O . LEU A 1 196 ? -8.022 -3.716 -5.945 1.00 90.00 196 LEU A O 1
ATOM 1440 N N . LEU A 1 197 ? -5.824 -3.232 -5.938 1.00 87.31 197 LEU A N 1
ATOM 1441 C CA . LEU A 1 197 ? -5.769 -2.878 -4.520 1.00 87.31 197 LEU A CA 1
ATOM 1442 C C . LEU A 1 197 ? -6.667 -1.673 -4.206 1.00 87.31 197 LEU A C 1
ATOM 1444 O O . LEU A 1 197 ? -7.376 -1.693 -3.203 1.00 87.31 197 LEU A O 1
ATOM 1448 N N . GLY A 1 198 ? -6.690 -0.658 -5.074 1.00 85.94 198 GLY A N 1
ATOM 1449 C CA . GLY A 1 198 ? -7.565 0.510 -4.922 1.00 85.94 198 GLY A CA 1
ATOM 1450 C C . GLY A 1 198 ? -9.045 0.176 -4.969 1.00 85.94 198 GLY A C 1
ATOM 1451 O O . GLY A 1 198 ? -9.803 0.617 -4.107 1.00 85.94 198 GLY A O 1
ATOM 1452 N N . VAL A 1 199 ? -9.453 -0.672 -5.912 1.00 87.12 199 VAL A N 1
ATOM 1453 C CA . VAL A 1 199 ? -10.837 -1.160 -5.990 1.00 87.12 199 VAL A CA 1
ATOM 1454 C C . VAL A 1 199 ? -11.196 -1.981 -4.750 1.00 87.12 199 VAL A C 1
ATOM 1456 O O . VAL A 1 199 ? -12.280 -1.816 -4.195 1.00 87.12 199 VAL A O 1
ATOM 1459 N N . LEU A 1 200 ? -10.287 -2.825 -4.257 1.00 85.62 200 LEU A N 1
ATOM 1460 C CA . LEU A 1 200 ? -10.545 -3.630 -3.065 1.00 85.62 200 LEU A CA 1
ATOM 1461 C C . LEU A 1 200 ? -10.686 -2.759 -1.805 1.00 85.62 200 LEU A C 1
ATOM 1463 O O . LEU A 1 200 ? -11.637 -2.924 -1.044 1.00 85.62 200 LEU A O 1
ATOM 1467 N N . PHE A 1 201 ? -9.805 -1.772 -1.623 1.00 82.12 201 PHE A N 1
ATOM 1468 C CA . PHE A 1 201 ? -9.901 -0.797 -0.530 1.00 82.12 201 PHE A CA 1
ATOM 1469 C C . PHE A 1 201 ? -11.117 0.129 -0.649 1.00 82.12 201 PHE A C 1
ATOM 1471 O O . PHE A 1 201 ? -11.589 0.666 0.354 1.00 82.12 201 PHE A O 1
ATOM 1478 N N . PHE A 1 202 ? -11.669 0.310 -1.851 1.00 81.19 202 PHE A N 1
ATOM 1479 C CA . PHE A 1 202 ? -12.953 0.981 -2.024 1.00 81.19 202 PHE A CA 1
ATOM 1480 C C . PHE A 1 202 ? -14.097 0.211 -1.372 1.00 81.19 202 PHE A C 1
ATOM 1482 O O . PHE A 1 202 ? -14.978 0.826 -0.779 1.00 81.19 202 PHE A O 1
ATOM 1489 N N . LEU A 1 203 ? -14.091 -1.116 -1.490 1.00 81.56 203 LEU A N 1
ATOM 1490 C CA . LEU A 1 203 ? -15.176 -1.973 -1.016 1.00 81.56 203 LEU A CA 1
ATOM 1491 C C . LEU A 1 203 ? -15.125 -2.207 0.500 1.00 81.56 203 LEU A C 1
ATOM 1493 O O . LEU A 1 203 ? -16.148 -2.500 1.122 1.00 81.56 203 LEU A O 1
ATOM 1497 N N . ILE A 1 204 ? -13.935 -2.085 1.085 1.00 80.69 204 ILE A N 1
ATOM 1498 C CA . ILE A 1 204 ? -13.676 -2.347 2.498 1.00 80.69 204 ILE A CA 1
ATOM 1499 C C . ILE A 1 204 ? -14.143 -1.159 3.370 1.00 80.69 204 ILE A C 1
ATOM 1501 O O . ILE A 1 204 ? -13.853 -0.001 3.046 1.00 80.69 204 ILE A O 1
ATOM 1505 N N . PRO A 1 205 ? -14.876 -1.416 4.476 1.00 76.19 205 PRO A N 1
ATOM 1506 C CA . PRO A 1 205 ? -15.301 -0.375 5.406 1.00 76.19 205 PRO A CA 1
ATOM 1507 C C . PRO A 1 205 ? -14.125 0.229 6.182 1.00 76.19 205 PRO A C 1
ATOM 1509 O O . PRO A 1 205 ? -13.055 -0.362 6.328 1.00 76.19 205 PRO A O 1
ATOM 1512 N N . GLU A 1 206 ? -14.331 1.436 6.696 1.00 78.25 206 GLU A N 1
ATOM 1513 C CA . GLU A 1 206 ? -13.312 2.157 7.455 1.00 78.25 206 GLU A CA 1
ATOM 1514 C C . GLU A 1 206 ? -13.023 1.495 8.812 1.00 78.25 206 GLU A C 1
ATOM 1516 O O . GLU A 1 206 ? -13.865 0.781 9.351 1.00 78.25 206 GLU A O 1
ATOM 1521 N N . SER A 1 207 ? -11.817 1.709 9.351 1.00 79.31 207 SER A N 1
ATOM 1522 C CA . SER A 1 207 ? -11.384 1.080 10.606 1.00 79.31 207 SER A CA 1
ATOM 1523 C C . SER A 1 207 ? -12.316 1.462 11.772 1.00 79.31 207 SER A C 1
ATOM 1525 O O . SER A 1 207 ? -12.531 2.662 11.993 1.00 79.31 207 SER A O 1
ATOM 1527 N N . PRO A 1 208 ? -12.823 0.488 12.559 1.00 71.94 208 PRO A N 1
ATOM 1528 C CA . PRO A 1 208 ? -13.694 0.749 13.708 1.00 71.94 208 PRO A CA 1
ATOM 1529 C C . PRO A 1 208 ? -13.082 1.717 14.724 1.00 71.94 208 PRO A C 1
ATOM 1531 O O . PRO A 1 208 ? -13.769 2.595 15.243 1.00 71.94 208 PRO A O 1
ATOM 1534 N N . ARG A 1 209 ? -11.768 1.613 14.964 1.00 74.00 209 ARG A N 1
ATOM 1535 C CA . ARG A 1 209 ? -11.042 2.480 15.903 1.00 74.00 209 ARG A CA 1
ATOM 1536 C C . ARG A 1 209 ? -11.036 3.934 15.448 1.00 74.00 209 ARG A C 1
ATOM 1538 O O . ARG A 1 209 ? -11.226 4.840 16.256 1.00 74.00 209 ARG A O 1
ATOM 1545 N N . TRP A 1 210 ? -10.861 4.166 14.149 1.00 78.69 210 TRP A N 1
ATOM 1546 C CA . TRP A 1 210 ? -10.906 5.517 13.601 1.00 78.69 210 TRP A CA 1
ATOM 1547 C C . TRP A 1 210 ? -12.318 6.114 13.660 1.00 78.69 210 TRP A C 1
ATOM 1549 O O . TRP A 1 210 ? -12.468 7.294 13.972 1.00 78.69 210 TRP A O 1
ATOM 1559 N N . LEU A 1 211 ? -13.358 5.303 13.433 1.00 78.12 211 LEU A N 1
ATOM 1560 C CA . LEU A 1 211 ? -14.754 5.733 13.577 1.00 78.12 211 LEU A CA 1
ATOM 1561 C C . LEU A 1 211 ? -15.072 6.150 15.024 1.00 78.12 211 LEU A C 1
ATOM 1563 O O . LEU A 1 211 ? -15.677 7.203 15.228 1.00 78.12 211 LEU A O 1
ATOM 1567 N N . ILE A 1 212 ? -14.588 5.396 16.018 1.00 77.75 212 ILE A N 1
ATOM 1568 C CA . ILE A 1 212 ? -14.727 5.733 17.448 1.00 77.75 212 ILE A CA 1
ATOM 1569 C C . ILE A 1 212 ? -13.957 7.016 17.792 1.00 77.75 212 ILE A C 1
ATOM 1571 O O . ILE A 1 212 ? -14.521 7.911 18.418 1.00 77.75 212 ILE A O 1
ATOM 1575 N N . LYS A 1 213 ? -12.722 7.179 17.293 1.00 76.31 213 LYS A N 1
ATOM 1576 C CA . LYS A 1 213 ? -11.935 8.419 17.458 1.00 76.31 213 LYS A CA 1
ATOM 1577 C C . LYS A 1 213 ? -12.651 9.659 16.908 1.00 76.31 213 LYS A C 1
ATOM 1579 O O . LYS A 1 213 ? -12.453 10.758 17.414 1.00 76.31 213 LYS A O 1
ATOM 1584 N N . ARG A 1 214 ? -13.495 9.496 15.885 1.00 79.56 214 ARG A N 1
ATOM 1585 C CA . ARG A 1 214 ? -14.289 10.572 15.269 1.00 79.56 214 ARG A CA 1
ATOM 1586 C C . ARG A 1 214 ? -15.693 10.729 15.868 1.00 79.56 214 ARG A C 1
ATOM 1588 O O . ARG A 1 214 ? -16.532 11.370 15.243 1.00 79.56 214 ARG A O 1
ATOM 1595 N N . GLN A 1 215 ? -15.949 10.129 17.036 1.00 77.94 215 GLN A N 1
ATOM 1596 C CA . GLN A 1 215 ? -17.244 10.102 17.736 1.00 77.94 215 GLN A CA 1
ATOM 1597 C C . GLN A 1 215 ? -18.399 9.468 16.935 1.00 77.94 215 GLN A C 1
ATOM 1599 O O . GLN A 1 215 ? -19.569 9.641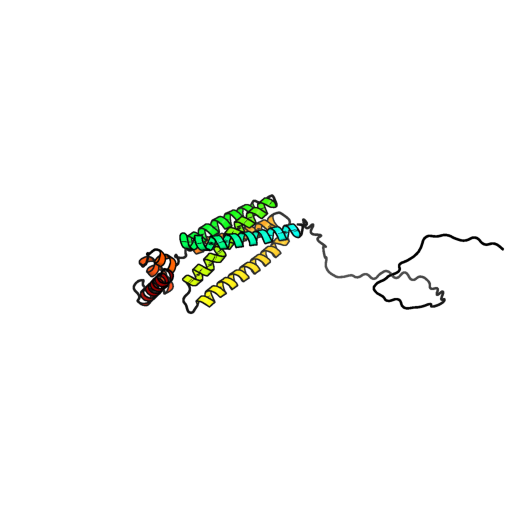 17.266 1.00 77.94 215 GLN A O 1
ATOM 1604 N N . ARG A 1 216 ? -18.100 8.672 15.900 1.00 80.06 216 ARG A N 1
ATOM 1605 C CA . ARG A 1 216 ? -19.097 7.954 15.086 1.00 80.06 216 ARG A CA 1
ATOM 1606 C C . ARG A 1 216 ? -19.289 6.524 15.587 1.00 80.06 216 ARG A C 1
ATOM 1608 O O . ARG A 1 216 ? -19.021 5.558 14.870 1.00 80.06 216 ARG A O 1
ATOM 1615 N N . ARG A 1 217 ? -19.745 6.388 16.835 1.00 76.94 217 ARG A N 1
ATOM 1616 C CA . ARG A 1 217 ? -19.903 5.087 17.511 1.00 76.94 217 ARG A CA 1
ATOM 1617 C C . ARG A 1 217 ? -20.865 4.148 16.780 1.00 76.94 217 ARG A C 1
ATOM 1619 O O . ARG A 1 217 ? -20.548 2.979 16.607 1.00 76.94 217 ARG A O 1
ATOM 1626 N N . GLU A 1 218 ? -21.991 4.660 16.289 1.00 78.75 218 GLU A N 1
ATOM 1627 C CA . GLU A 1 218 ? -22.991 3.853 15.571 1.00 78.75 218 GLU A CA 1
ATOM 1628 C C . GLU A 1 218 ? -22.418 3.189 14.312 1.00 78.75 218 GLU A C 1
ATOM 1630 O O . GLU A 1 218 ? -22.680 2.020 14.031 1.00 78.75 218 GLU A O 1
ATOM 1635 N N . ASP A 1 219 ? -21.594 3.919 13.558 1.00 79.25 219 ASP A N 1
ATOM 1636 C CA . ASP A 1 219 ? -20.958 3.386 12.356 1.00 79.25 219 ASP A CA 1
ATOM 1637 C C . ASP A 1 219 ? -19.842 2.399 12.703 1.00 79.25 219 ASP A C 1
ATOM 1639 O O . ASP A 1 219 ? -19.683 1.395 12.009 1.00 79.25 219 ASP A O 1
ATOM 1643 N N . ALA A 1 220 ? -19.118 2.622 13.805 1.00 77.06 220 ALA A N 1
ATOM 1644 C CA . ALA A 1 220 ? -18.164 1.645 14.322 1.00 77.06 220 ALA A CA 1
ATOM 1645 C C . ALA A 1 220 ? -18.859 0.328 14.705 1.00 77.06 220 ALA A C 1
ATOM 1647 O O . ALA A 1 220 ? -18.377 -0.737 14.319 1.00 77.06 220 ALA A O 1
ATOM 1648 N N . CYS A 1 221 ? -20.022 0.390 15.366 1.00 76.06 221 CYS A N 1
ATOM 1649 C CA . CYS A 1 221 ? -20.824 -0.792 15.689 1.00 76.06 221 CYS A CA 1
ATOM 1650 C C . CYS A 1 221 ? -21.308 -1.520 14.429 1.00 76.06 221 CYS A C 1
ATOM 1652 O O . CYS A 1 221 ? -21.248 -2.743 14.387 1.00 76.06 221 CYS A O 1
ATOM 1654 N N . LYS A 1 222 ? -21.708 -0.811 13.361 1.00 81.38 222 LYS A N 1
ATOM 1655 C CA . LYS A 1 222 ? -22.072 -1.446 12.074 1.00 81.38 222 LYS A CA 1
ATOM 1656 C C . LYS A 1 222 ? -20.894 -2.174 11.423 1.00 81.38 222 LYS A C 1
ATOM 1658 O O . LYS A 1 222 ? -21.076 -3.253 10.857 1.00 81.38 222 LYS A O 1
ATOM 1663 N N . VAL A 1 223 ? -19.689 -1.601 11.478 1.00 80.50 223 VAL A N 1
ATOM 1664 C CA . VAL A 1 223 ? -18.485 -2.254 10.935 1.00 80.50 223 VAL A CA 1
ATOM 1665 C C . VAL A 1 223 ? -18.103 -3.469 11.780 1.00 80.50 223 VAL A C 1
ATOM 1667 O O . VAL A 1 223 ? -17.861 -4.535 11.217 1.00 80.50 223 VAL A O 1
ATOM 1670 N N . LEU A 1 224 ? -18.122 -3.347 13.110 1.00 77.94 224 LEU A N 1
ATOM 1671 C CA . LEU A 1 224 ? -17.866 -4.456 14.034 1.00 77.94 224 LEU A CA 1
ATOM 1672 C C . LEU A 1 224 ? -18.896 -5.582 13.870 1.00 77.94 224 LEU A C 1
ATOM 1674 O O . LEU A 1 224 ? -18.507 -6.740 13.756 1.00 77.94 224 LEU A O 1
ATOM 1678 N N . ALA A 1 225 ? -20.182 -5.254 13.748 1.00 80.62 225 ALA A N 1
ATOM 1679 C CA . ALA A 1 225 ? -21.254 -6.206 13.458 1.00 80.62 225 ALA A CA 1
ATOM 1680 C C . ALA A 1 225 ? -20.970 -7.011 12.184 1.00 80.62 225 ALA A C 1
ATOM 1682 O O . ALA A 1 225 ? -21.072 -8.237 12.172 1.00 80.62 225 ALA A O 1
ATOM 1683 N N . ARG A 1 226 ? -20.501 -6.340 11.123 1.00 80.00 226 ARG A N 1
ATOM 1684 C CA . ARG A 1 226 ? -20.114 -6.997 9.868 1.00 80.00 226 ARG A CA 1
ATOM 1685 C C . ARG A 1 226 ? -18.880 -7.893 10.014 1.00 80.00 226 ARG A C 1
ATOM 1687 O O . ARG A 1 226 ? -18.785 -8.893 9.311 1.00 80.00 226 ARG A O 1
ATOM 1694 N N . MET A 1 227 ? -17.946 -7.554 10.901 1.00 75.81 227 MET A N 1
ATOM 1695 C CA . MET A 1 227 ? -16.743 -8.354 11.162 1.00 75.81 227 MET A CA 1
ATOM 1696 C C . MET A 1 227 ? -17.034 -9.598 12.004 1.00 75.81 227 MET A C 1
ATOM 1698 O O . MET A 1 227 ? -16.528 -10.674 11.696 1.00 75.81 227 MET A O 1
ATOM 1702 N N . TYR A 1 228 ? -17.866 -9.460 13.037 1.00 76.62 228 TYR A N 1
ATOM 1703 C CA . TYR A 1 228 ? -18.288 -10.558 13.911 1.00 76.62 228 TYR A CA 1
ATOM 1704 C C . TYR A 1 228 ? -19.469 -11.363 13.338 1.00 76.62 228 TYR A C 1
ATOM 1706 O O . TYR A 1 228 ? -19.871 -12.356 13.934 1.00 76.62 228 TYR A O 1
ATOM 1714 N N . SER A 1 229 ? -19.992 -10.976 12.165 1.00 77.12 229 SER A N 1
ATOM 1715 C CA . SER A 1 229 ? -21.186 -11.569 11.538 1.00 77.12 229 SER A CA 1
ATOM 1716 C C . SER A 1 229 ? -22.404 -11.593 12.471 1.00 77.12 229 SER A C 1
ATOM 1718 O O . SER A 1 229 ? -23.175 -12.548 12.469 1.00 77.12 229 SER A O 1
ATOM 1720 N N . THR A 1 230 ? -22.569 -10.535 13.267 1.00 80.19 230 THR A N 1
ATOM 1721 C CA . THR A 1 230 ? -23.658 -10.378 14.242 1.00 80.19 230 THR A CA 1
ATOM 1722 C C . THR A 1 230 ? -24.397 -9.046 14.042 1.00 80.19 230 THR A C 1
ATOM 1724 O O . THR A 1 230 ? -24.154 -8.336 13.063 1.00 80.19 230 THR A O 1
ATOM 1727 N N . THR A 1 231 ? -25.341 -8.705 14.918 1.00 80.75 231 THR A N 1
ATOM 1728 C CA . THR A 1 231 ? -26.071 -7.432 14.916 1.00 80.75 231 THR A CA 1
ATOM 1729 C C . THR A 1 231 ? -25.284 -6.325 15.622 1.00 80.75 231 THR A C 1
ATOM 1731 O O . THR A 1 231 ? -24.454 -6.564 16.492 1.00 80.75 231 THR A O 1
ATOM 1734 N N . ALA A 1 232 ? -25.551 -5.069 15.252 1.00 72.44 232 ALA A N 1
ATOM 1735 C CA . ALA A 1 232 ? -24.904 -3.906 15.871 1.00 72.44 232 ALA A CA 1
ATOM 1736 C C . ALA A 1 232 ? -25.241 -3.728 17.363 1.00 72.44 232 ALA A C 1
ATOM 1738 O O . ALA A 1 232 ? -24.527 -3.004 18.053 1.00 72.44 232 ALA A O 1
ATOM 1739 N N . ASP A 1 233 ? -26.303 -4.388 17.828 1.00 73.69 233 ASP A N 1
ATOM 1740 C CA . ASP A 1 233 ? -26.792 -4.341 19.206 1.00 73.69 233 ASP A CA 1
ATOM 1741 C C . ASP A 1 233 ? -26.321 -5.523 20.064 1.00 73.69 233 ASP A C 1
ATOM 1743 O O . ASP A 1 233 ? -26.658 -5.606 21.240 1.00 73.69 233 ASP A O 1
ATOM 1747 N N . ASP A 1 234 ? -25.554 -6.450 19.484 1.00 79.12 234 ASP A N 1
ATOM 1748 C CA . ASP A 1 234 ? -25.059 -7.617 20.206 1.00 79.12 234 ASP A CA 1
ATOM 1749 C C . ASP A 1 234 ? -24.046 -7.208 21.291 1.00 79.12 234 ASP A C 1
ATOM 1751 O O . ASP A 1 234 ? -23.199 -6.330 21.072 1.00 79.12 234 ASP A O 1
ATOM 1755 N N . GLU A 1 235 ? -24.097 -7.862 22.455 1.00 78.94 235 GLU A N 1
ATOM 1756 C CA . GLU A 1 235 ? -23.272 -7.510 23.623 1.00 78.94 235 GLU A CA 1
ATOM 1757 C C . GLU A 1 235 ? -21.777 -7.553 23.290 1.00 78.94 235 GLU A C 1
ATOM 1759 O O . GLU A 1 235 ? -21.008 -6.711 23.747 1.00 78.94 235 GLU A O 1
ATOM 1764 N N . VAL A 1 236 ? -21.365 -8.488 22.428 1.00 79.06 236 VAL A N 1
ATOM 1765 C CA . VAL A 1 236 ? -19.973 -8.635 21.977 1.00 79.06 236 VAL A CA 1
ATOM 1766 C C . VAL A 1 236 ? -19.500 -7.402 21.199 1.00 79.06 236 VAL A C 1
ATOM 1768 O O . VAL A 1 236 ? -18.371 -6.943 21.383 1.00 79.06 236 VAL A O 1
ATOM 1771 N N . VAL A 1 237 ? -20.363 -6.834 20.351 1.00 79.38 237 VAL A N 1
ATOM 1772 C CA . VAL A 1 237 ? -20.048 -5.646 19.542 1.00 79.38 237 VAL A CA 1
ATOM 1773 C C . VAL A 1 237 ? -20.001 -4.401 20.419 1.00 79.38 237 VAL A C 1
ATOM 1775 O O . VAL A 1 237 ? -19.067 -3.604 20.299 1.00 79.38 237 VAL A O 1
ATOM 1778 N N . GLN A 1 238 ? -20.969 -4.247 21.325 1.00 79.31 238 GLN A N 1
ATOM 1779 C CA . GLN A 1 238 ? -21.000 -3.115 22.248 1.00 79.31 238 GLN A CA 1
ATOM 1780 C C . GLN A 1 238 ? -19.827 -3.144 23.238 1.00 79.31 238 GLN A C 1
ATOM 1782 O O . GLN A 1 238 ? -19.220 -2.099 23.489 1.00 79.31 238 GLN A O 1
ATOM 1787 N N . ALA A 1 239 ? -19.470 -4.326 23.750 1.00 80.06 239 ALA A N 1
ATOM 1788 C CA . ALA A 1 239 ? -18.327 -4.514 24.636 1.00 80.06 239 ALA A CA 1
ATOM 1789 C C . ALA A 1 239 ? -17.007 -4.178 23.931 1.00 80.06 239 ALA A C 1
ATOM 1791 O O . ALA A 1 239 ? -16.192 -3.445 24.487 1.00 80.06 239 ALA A O 1
ATOM 1792 N N . GLU A 1 240 ? -16.798 -4.638 22.692 1.00 78.88 240 GLU A N 1
ATOM 1793 C CA . GLU A 1 240 ? -15.579 -4.313 21.940 1.00 78.88 240 GLU A CA 1
ATOM 1794 C C . GLU A 1 240 ? -15.508 -2.813 21.602 1.00 78.88 240 GLU A C 1
ATOM 1796 O O . GLU A 1 240 ? -14.451 -2.199 21.750 1.00 78.88 240 GLU A O 1
ATOM 1801 N N . ALA A 1 241 ? -16.630 -2.186 21.229 1.00 78.69 241 ALA A N 1
ATOM 1802 C CA . ALA A 1 241 ? -16.690 -0.742 20.998 1.00 78.69 241 ALA A CA 1
ATOM 1803 C C . ALA A 1 241 ? -16.352 0.063 22.267 1.00 78.69 241 ALA A C 1
ATOM 1805 O O . ALA A 1 241 ? -15.581 1.021 22.200 1.00 78.69 241 ALA A O 1
ATOM 1806 N N . TYR A 1 242 ? -16.876 -0.352 23.424 1.00 81.00 242 TYR A N 1
ATOM 1807 C CA . TYR A 1 242 ? -16.574 0.265 24.717 1.00 81.00 242 TYR A CA 1
ATOM 1808 C C . TYR A 1 242 ? -15.100 0.092 25.114 1.00 81.00 242 TYR A C 1
ATOM 1810 O O . TYR A 1 242 ? -14.471 1.036 25.591 1.00 81.00 242 TYR A O 1
ATOM 1818 N N . LEU A 1 243 ? -14.513 -1.085 24.875 1.00 82.19 243 LEU A N 1
ATOM 1819 C CA . LEU A 1 243 ? -13.093 -1.327 25.141 1.00 82.19 243 LEU A CA 1
ATOM 1820 C C . LEU A 1 243 ? -12.187 -0.445 24.278 1.00 82.19 243 LEU A C 1
ATOM 1822 O O . LEU A 1 243 ? -11.197 0.085 24.783 1.00 82.19 243 LEU A O 1
ATOM 1826 N N . ILE A 1 244 ? -12.522 -0.269 22.997 1.00 82.00 244 ILE A N 1
ATOM 1827 C CA . ILE A 1 244 ? -11.771 0.617 22.102 1.00 82.00 244 ILE A CA 1
ATOM 1828 C C . ILE A 1 244 ? -11.880 2.073 22.571 1.00 82.00 244 ILE A C 1
ATOM 1830 O O . ILE A 1 244 ? -10.878 2.783 22.566 1.00 82.00 244 ILE A O 1
ATOM 1834 N N . GLU A 1 245 ? -13.063 2.517 22.999 1.00 81.75 245 GLU A N 1
ATOM 1835 C CA . GLU A 1 245 ? -13.285 3.873 23.512 1.00 81.75 245 GLU A CA 1
ATOM 1836 C C . GLU A 1 245 ? -12.500 4.146 24.800 1.00 81.75 245 GLU A C 1
ATOM 1838 O O . GLU A 1 245 ? -11.805 5.156 24.890 1.00 81.75 245 GLU A O 1
ATOM 1843 N N . ASN A 1 246 ? -12.541 3.219 25.760 1.00 83.44 246 ASN A N 1
ATOM 1844 C CA . ASN A 1 246 ? -11.789 3.322 27.010 1.00 83.44 246 ASN A CA 1
ATOM 1845 C C . ASN A 1 246 ? -10.272 3.341 26.744 1.00 83.44 246 ASN A C 1
ATOM 1847 O O . ASN A 1 246 ? -9.550 4.192 27.259 1.00 83.44 246 ASN A O 1
ATOM 1851 N N . ASN A 1 247 ? -9.785 2.473 25.850 1.00 82.31 247 ASN A N 1
ATOM 1852 C CA . ASN A 1 247 ? -8.380 2.480 25.448 1.00 82.31 247 ASN A CA 1
ATOM 1853 C C . ASN A 1 247 ? -7.962 3.821 24.821 1.00 82.31 247 ASN A C 1
ATOM 1855 O O . ASN A 1 247 ? -6.879 4.317 25.113 1.00 82.31 247 ASN A O 1
ATOM 1859 N N . LEU A 1 248 ? -8.837 4.436 24.019 1.00 80.25 248 LEU A N 1
ATOM 1860 C CA . LEU A 1 248 ? -8.578 5.743 23.416 1.00 80.25 248 LEU A CA 1
ATOM 1861 C C . LEU A 1 248 ? -8.572 6.880 24.447 1.00 80.25 248 LEU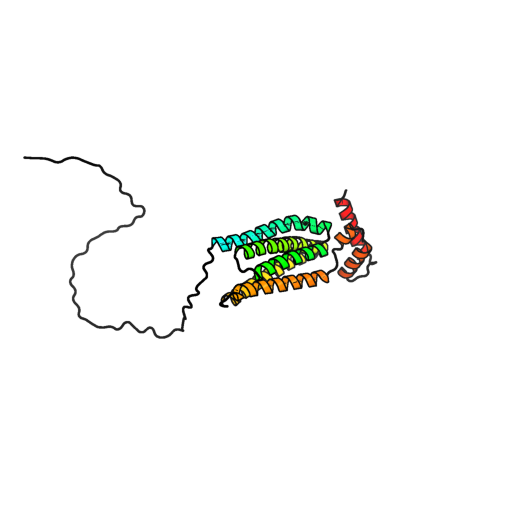 A C 1
ATOM 1863 O O . LEU A 1 248 ? -7.800 7.822 24.306 1.00 80.25 248 LEU A O 1
ATOM 1867 N N . GLN A 1 249 ? -9.430 6.808 25.468 1.00 78.94 249 GLN A N 1
ATOM 1868 C CA . GLN A 1 249 ? -9.455 7.786 26.560 1.00 78.94 249 GLN A CA 1
ATOM 1869 C C . GLN A 1 249 ? -8.162 7.743 27.376 1.00 78.94 249 GLN A C 1
ATOM 1871 O O . GLN A 1 249 ? -7.615 8.799 27.674 1.00 78.94 249 GLN A O 1
ATOM 1876 N N . ILE A 1 250 ? -7.643 6.542 27.657 1.00 79.75 250 ILE A N 1
ATOM 1877 C CA . ILE A 1 250 ? -6.350 6.351 28.334 1.00 79.75 250 ILE A CA 1
ATOM 1878 C C . ILE A 1 250 ? -5.193 6.925 27.503 1.00 79.75 250 ILE A C 1
ATOM 1880 O O . ILE A 1 250 ? -4.252 7.474 28.059 1.00 79.75 250 ILE A O 1
ATOM 1884 N N . GLU A 1 251 ? -5.243 6.820 26.172 1.00 75.94 251 GLU A N 1
ATOM 1885 C CA . GLU A 1 251 ? -4.218 7.406 25.292 1.00 75.94 251 GLU A CA 1
ATOM 1886 C C . GLU A 1 251 ? -4.248 8.946 25.247 1.00 75.94 251 GLU A C 1
ATOM 1888 O O . GLU A 1 251 ? -3.271 9.558 24.814 1.00 75.94 251 GLU A O 1
ATOM 1893 N N . LEU A 1 252 ? -5.361 9.573 25.645 1.00 72.25 252 LEU A N 1
ATOM 1894 C CA . LEU A 1 252 ? -5.579 11.023 25.578 1.00 72.25 252 LEU A CA 1
ATOM 1895 C C . LEU A 1 252 ? -5.477 11.733 26.942 1.00 72.25 252 LEU A C 1
ATOM 1897 O O . LEU A 1 252 ? -5.467 12.966 26.956 1.00 72.25 252 LEU A O 1
ATOM 1901 N N . SER A 1 253 ? -5.430 10.987 28.053 1.00 64.12 253 SER A N 1
ATOM 1902 C CA . SER A 1 253 ? -5.276 11.483 29.433 1.00 64.12 253 SER A CA 1
ATOM 1903 C C . SER A 1 253 ? -3.820 11.511 29.882 1.00 64.12 253 SER A C 1
ATOM 1905 O O . SER A 1 253 ? -3.409 12.533 30.472 1.00 64.12 253 SER A O 1
#

Foldseek 3Di:
DDDDDDDDDDDDDDDDDDDDDDDDDDDDDDDDDDDDDDDPDDPDDDDDDPVPPPPPPDPPPVLVVLLVVLLVVLLVVLLVVLVVCCLPVHLLVSLVVLLVQLLQLLVQCLVDPDSVSNSSSSSSNSSSVSNNVNSVLVLLCLLDDPVCSVVSNVVVVVVVVVVVVVLVVLLVVLVPDPDPSSPNVSSVVVNVVSVVVNVVSVVQDGRLLSCVVVVNLQVSLVNLCVSVVHHSPDPVSVVVSVVSNVVVVVVVD

pLDDT: mean 73.07, std 19.9, range [28.69, 94.12]

InterPro domains:
  IPR005828 Major facilitator, sugar transporter-like [PF00083] (60-245)
  IPR005829 Sugar transporter, conserved site [PS00216] (82-98)
  IPR005829 Sugar transporter, conserved site [PS00217] (124-14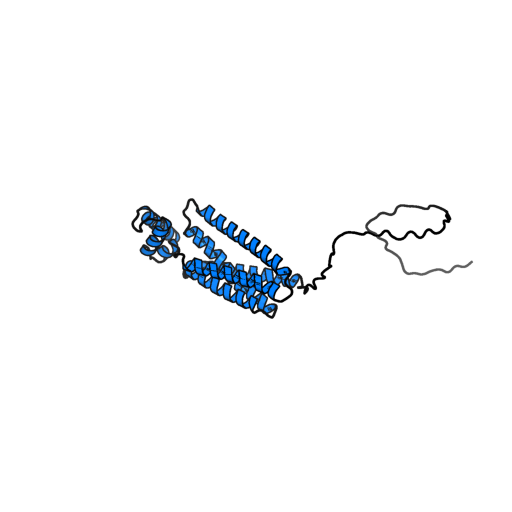9)
  IPR020846 Major facilitator superfamily domain [PS50850] (1-253)
  IPR036259 MFS transporter superfamily [G3DSA:1.20.1250.20] (43-251)
  IPR036259 MFS transporter superfamily [SSF103473] (56-230)
  IPR050360 Major Facilitator Superfamily Sugar Transporters [PTHR48022] (58-251)

Radius of gyration: 34.91 Å; Cα contacts (8 Å, |Δi|>4): 219; chains: 1; bounding box: 127×52×70 Å

Solvent-accessible surface area (backbone atoms only — not comparable to full-atom values): 14899 Å² total; per-residue (Å²): 141,77,93,82,85,90,87,85,84,87,82,89,81,87,84,87,83,87,87,86,86,79,88,78,90,83,81,89,78,94,82,87,79,83,93,74,93,72,77,82,78,83,86,77,88,80,76,93,74,78,80,75,78,75,81,67,80,74,71,52,68,68,58,58,50,50,50,52,50,43,21,53,53,18,20,52,56,16,36,68,53,27,56,62,46,26,70,73,71,29,62,55,60,35,43,50,54,19,48,52,42,21,48,53,10,47,51,38,41,65,68,38,87,48,72,68,49,30,44,54,12,32,26,40,25,15,24,13,50,16,19,36,66,51,47,53,60,51,50,46,60,71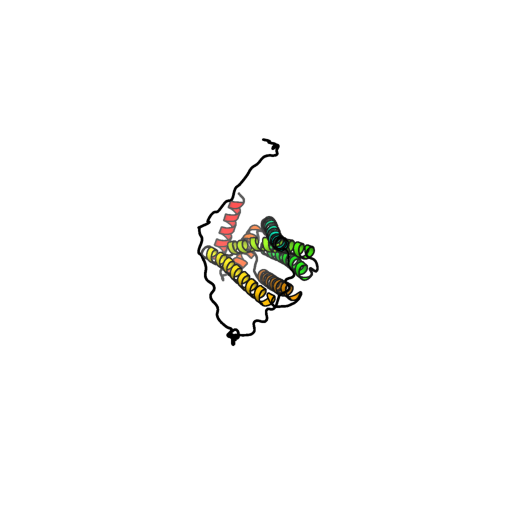,67,38,54,89,92,46,33,69,58,55,55,50,48,52,53,51,52,51,52,52,50,50,52,52,51,51,52,48,47,60,66,31,66,77,48,88,60,78,61,36,62,40,52,58,54,51,51,51,48,50,55,51,49,52,50,49,56,51,54,66,74,50,78,65,55,42,65,59,30,44,76,68,72,35,52,71,61,18,24,49,47,43,9,66,72,71,74,53,54,53,82,35,68,71,34,48,50,52,54,50,52,52,51,51,55,51,50,65,77,73,109

Nearest PDB structures (foldseek):
  7aar-assembly1_A  TM=9.023E-01  e=2.228E-07  Arabidopsis thaliana
  9g11-assembly1_A  TM=8.729E-01  e=3.744E-06  Arabidopsis thaliana
  8bvs-assembly1_A  TM=7.851E-01  e=1.009E-03  Rattus norvegicus
  8bvt-assembly1_A  TM=7.684E-01  e=1.337E-03  Rattus nativitatis
  6e9n-assembly2_B  TM=8.031E-01  e=9.640E-03  Escherichia coli